Protein AF-0000000078667152 (afdb_homodimer)

Sequence (186 aa):
MNLWEPVPKFVVQVVIENKPYINDPEGETIHRDLVVKGGYSNVQSVRSAKMLKMVVSSKSEKDAEAIVKKLCEELRIFNPVVSNCTVKATGTAMNLWEPVPKFVVQVVIENKPYINDPEGETIHRDLVVKGGYSNVQSVRSAKMLKMVVSSKSEKDAEAIVKKLCEELRIFNPVVSNCTVKATGTA

Organism: Nitrososphaera gargensis (strain Ga9.2) (NCBI:txid1237085)

InterPro domains:
  IPR003850 Phosphoribosylformylglycinamidine synthase subunit PurS [MF_01926] (10-89)
  IPR003850 Phosphoribosylformylglycinamidine synthase subunit PurS [PF02700] (12-88)
  IPR003850 Phosphoribosylformylglycinamidine synthase subunit PurS [PTHR34696] (11-89)
  IPR003850 Phosphoribosylformylglycinamidine synthase subunit PurS [TIGR00302] (10-88)
  IPR036604 Phosphoribosylformylglycinamidine synthase subunit PurS-like superfamily [G3DSA:3.30.1280.10] (2-89)
  IPR036604 Phosphoribosylformylglycinamidine synthase subunit PurS-like superfamily [SSF82697] (7-87)

Foldseek 3Di:
DPPPPQQFKFKKKKKKFFDPVADAVPFVCCCPVPCVVVPPVVCPGGGDIDMDIDIDGDNDQVRRQVVVVVVCVVVVVDDPVTIDMDMGTDGTD/DPPPPQQFKFKKKKKKFFDPVADAVPFVCCCPVPCVVVPPVVCPGGGDIDMDIDIDGDNDQVRRQVVVVVVCVVVVVDDPVTIDMDMGTDGTD

Solvent-accessible surface area (backbone atoms only — not comparable to full-atom values): 10072 Å² total; per-residue (Å²): 129,80,85,76,65,79,70,46,40,30,28,34,38,36,39,40,29,60,33,92,88,44,89,51,66,66,15,47,48,46,32,52,66,44,33,51,68,67,65,39,72,45,53,73,46,40,40,51,31,44,30,37,40,30,39,25,52,30,93,40,63,68,53,37,33,50,53,50,51,50,49,41,64,73,66,51,76,59,53,76,88,51,30,43,75,49,71,41,60,78,48,71,100,129,80,84,75,65,79,68,46,40,28,29,32,38,37,39,40,28,60,33,93,89,44,88,52,67,67,15,46,47,46,35,53,67,44,34,51,68,67,66,40,74,47,53,73,45,40,40,50,30,43,31,36,42,29,38,25,52,31,94,39,62,68,53,36,34,50,52,50,49,50,46,40,63,74,66,51,76,58,53,75,90,51,29,44,75,46,69,42,60,78,47,73,100

pLDDT: mean 93.96, std 9.63, range [48.12, 98.56]

Structure (mmCIF, N/CA/C/O backbone):
data_AF-0000000078667152-model_v1
#
loop_
_entity.id
_entity.type
_entity.pdbx_description
1 polymer 'Phosphoribosylformylglycinamidine synthase subunit PurS'
#
loop_
_atom_site.group_PDB
_atom_site.id
_atom_site.type_symbol
_atom_site.label_atom_id
_atom_site.label_alt_id
_atom_site.label_comp_id
_atom_site.label_asym_id
_atom_site.label_entity_id
_atom_site.label_seq_id
_atom_site.pdbx_PDB_ins_code
_atom_site.Cartn_x
_atom_site.Cartn_y
_atom_site.Cartn_z
_atom_site.occupancy
_atom_site.B_iso_or_equiv
_atom_site.auth_seq_id
_atom_site.auth_comp_id
_atom_site.auth_asym_id
_atom_site.auth_atom_id
_atom_site.pdbx_PDB_model_num
ATOM 1 N N . MET A 1 1 ? 8.273 24.656 29.859 1 48.12 1 MET A N 1
ATOM 2 C CA . MET A 1 1 ? 8.289 23.547 28.906 1 48.12 1 MET A CA 1
ATOM 3 C C . MET A 1 1 ? 9.609 23.484 28.156 1 48.12 1 MET A C 1
ATOM 5 O O . MET A 1 1 ? 10.102 24.5 27.672 1 48.12 1 MET A O 1
ATOM 9 N N . ASN A 1 2 ? 10.57 22.641 28.359 1 49.5 2 ASN A N 1
ATOM 10 C CA . ASN A 1 2 ? 11.898 22.609 27.766 1 49.5 2 ASN A CA 1
ATOM 11 C C . ASN A 1 2 ? 11.828 22.625 26.234 1 49.5 2 ASN A C 1
ATOM 13 O O . ASN A 1 2 ? 11.312 21.688 25.625 1 49.5 2 ASN A O 1
ATOM 17 N N . LEU A 1 3 ? 11.906 23.625 25.547 1 55.84 3 LEU A N 1
ATOM 18 C CA . LEU A 1 3 ? 11.766 24.031 24.156 1 55.84 3 LEU A CA 1
ATOM 19 C C . LEU A 1 3 ? 12.57 23.125 23.234 1 55.84 3 LEU A C 1
ATOM 21 O O . LEU A 1 3 ? 12.312 23.078 22.031 1 55.84 3 LEU A O 1
ATOM 25 N N . TRP A 1 4 ? 13.664 22.438 23.734 1 61.16 4 TRP A N 1
ATOM 26 C CA . TRP A 1 4 ? 14.625 21.766 22.875 1 61.16 4 TRP A CA 1
ATOM 27 C C . TRP A 1 4 ? 14.281 20.281 22.719 1 61.16 4 TRP A C 1
ATOM 29 O O . TRP A 1 4 ? 15.07 19.5 22.188 1 61.16 4 TRP A O 1
ATOM 39 N N . GLU A 1 5 ? 13.336 19.75 23.469 1 64.25 5 GLU A N 1
ATOM 40 C CA . GLU A 1 5 ? 13.188 18.297 23.359 1 64.25 5 GLU A CA 1
ATOM 41 C C . GLU A 1 5 ? 12.664 17.891 21.984 1 64.25 5 GLU A C 1
ATOM 43 O O . GLU A 1 5 ? 11.656 18.422 21.516 1 64.25 5 GLU A O 1
ATOM 48 N N . PRO A 1 6 ? 13.516 17.172 21.328 1 80.69 6 PRO A N 1
ATOM 49 C CA . PRO A 1 6 ? 13.125 16.781 19.969 1 80.69 6 PRO A CA 1
ATOM 50 C C . PRO A 1 6 ? 11.789 16.047 19.922 1 80.69 6 PRO A C 1
ATOM 52 O O . PRO A 1 6 ? 11.508 15.219 20.812 1 80.69 6 PRO A O 1
ATOM 55 N N . VAL A 1 7 ? 10.781 16.562 19.25 1 89.12 7 VAL A N 1
ATOM 56 C CA . VAL A 1 7 ? 9.484 15.922 19.078 1 89.12 7 VAL A CA 1
ATOM 57 C C . VAL A 1 7 ? 9.672 14.586 18.359 1 89.12 7 VAL A C 1
ATOM 59 O O . VAL A 1 7 ? 10.336 14.523 17.312 1 89.12 7 VAL A O 1
ATOM 62 N N . PRO A 1 8 ? 9.188 13.555 18.953 1 95.75 8 PRO A N 1
ATOM 63 C CA . PRO A 1 8 ? 9.328 12.258 18.281 1 95.75 8 PRO A CA 1
ATOM 64 C C . PRO A 1 8 ? 8.742 12.258 16.875 1 95.75 8 PRO A C 1
ATOM 66 O O . PRO A 1 8 ? 7.91 13.109 16.547 1 95.75 8 PRO A O 1
ATOM 69 N N . LYS A 1 9 ? 9.305 11.375 16.094 1 97.88 9 LYS A N 1
ATOM 70 C CA . LYS A 1 9 ? 8.82 11.188 14.719 1 97.88 9 LYS A CA 1
ATOM 71 C C . LYS A 1 9 ? 8.336 9.758 14.5 1 97.88 9 LYS A C 1
ATOM 73 O O . LYS A 1 9 ? 9 8.805 14.914 1 97.88 9 LYS A O 1
ATOM 78 N N . PHE A 1 10 ? 7.148 9.664 13.805 1 98.38 10 PHE A N 1
ATOM 79 C CA . PHE A 1 10 ? 6.539 8.367 13.562 1 98.38 10 PHE A CA 1
ATOM 80 C C . PHE A 1 10 ? 6.277 8.148 12.078 1 98.38 10 PHE A C 1
ATOM 82 O O . PHE A 1 10 ? 6.004 9.102 11.344 1 98.38 10 PHE A O 1
ATOM 89 N N . VAL A 1 11 ? 6.441 6.906 11.656 1 98.38 11 VAL A N 1
ATOM 90 C CA . VAL A 1 11 ? 6.027 6.52 10.312 1 98.38 11 VAL A CA 1
ATOM 91 C C . VAL A 1 11 ? 4.57 6.062 10.328 1 98.38 11 VAL A C 1
ATOM 93 O O . VAL A 1 11 ? 4.207 5.16 11.086 1 98.38 11 VAL A O 1
ATOM 96 N N . VAL A 1 12 ? 3.76 6.707 9.531 1 98.56 12 VAL A N 1
ATOM 97 C CA . VAL A 1 12 ? 2.344 6.375 9.43 1 98.56 12 VAL A CA 1
ATOM 98 C C . VAL A 1 12 ? 2.012 5.934 8.008 1 98.56 12 VAL A C 1
ATOM 100 O O . VAL A 1 12 ? 2.365 6.617 7.043 1 98.56 12 VAL A O 1
ATOM 103 N N . GLN A 1 13 ? 1.391 4.824 7.914 1 98.38 13 GLN A N 1
ATOM 104 C CA . GLN A 1 13 ? 0.956 4.312 6.621 1 98.38 13 GLN A CA 1
ATOM 105 C C . GLN A 1 13 ? -0.542 4.52 6.418 1 98.38 13 GLN A C 1
ATOM 107 O O . GLN A 1 13 ? -1.336 4.273 7.332 1 98.38 13 GLN A O 1
ATOM 112 N N . VAL A 1 14 ? -0.817 4.988 5.262 1 98.5 14 VAL A N 1
ATOM 113 C CA . VAL A 1 14 ? -2.199 5.148 4.816 1 98.5 14 VAL A CA 1
ATOM 114 C C . VAL A 1 14 ? -2.479 4.207 3.648 1 98.5 14 VAL A C 1
ATOM 116 O O . VAL A 1 14 ? -1.789 4.254 2.629 1 98.5 14 VAL A O 1
ATOM 119 N N . VAL A 1 15 ? -3.447 3.387 3.775 1 98.5 15 VAL A N 1
ATOM 120 C CA . VAL A 1 15 ? -3.848 2.488 2.699 1 98.5 15 VAL A CA 1
ATOM 121 C C . VAL A 1 15 ? -5.25 2.85 2.219 1 98.5 15 VAL A C 1
ATOM 123 O O . VAL A 1 15 ? -6.188 2.924 3.02 1 98.5 15 VAL A O 1
ATOM 126 N N . ILE A 1 16 ? -5.309 3.07 0.962 1 98.25 16 ILE A N 1
ATOM 127 C CA . ILE A 1 16 ? -6.57 3.41 0.319 1 98.25 16 ILE A CA 1
ATOM 128 C C . ILE A 1 16 ? -6.961 2.311 -0.667 1 98.25 16 ILE A C 1
ATOM 130 O O . ILE A 1 16 ? -6.293 2.115 -1.685 1 98.25 16 ILE A O 1
ATOM 134 N N . GLU A 1 17 ? -8.023 1.66 -0.395 1 98.12 17 GLU A N 1
ATOM 135 C CA . GLU A 1 17 ? -8.484 0.521 -1.187 1 98.12 17 GLU A CA 1
ATOM 136 C C . GLU A 1 17 ? -9.961 0.65 -1.54 1 98.12 17 GLU A C 1
ATOM 138 O O . GLU A 1 17 ? -10.773 1.054 -0.703 1 98.12 17 GLU A O 1
ATOM 143 N N . ASN A 1 18 ? -10.289 0.248 -2.693 1 98.06 18 ASN A N 1
ATOM 144 C CA . ASN A 1 18 ? -11.703 0.216 -3.055 1 98.06 18 ASN A CA 1
ATOM 145 C C . ASN A 1 18 ? -12.5 -0.688 -2.119 1 98.06 18 ASN A C 1
ATOM 147 O O . ASN A 1 18 ? -12.031 -1.759 -1.731 1 98.06 18 ASN A O 1
ATOM 151 N N . LYS A 1 19 ? -13.672 -0.234 -1.896 1 97.62 19 LYS A N 1
ATOM 152 C CA . LYS A 1 19 ? -14.578 -1.093 -1.14 1 97.62 19 LYS A CA 1
ATOM 153 C C . LYS A 1 19 ? -14.812 -2.42 -1.858 1 97.62 19 LYS A C 1
ATOM 155 O O . LYS A 1 19 ? -14.695 -2.496 -3.084 1 97.62 19 LYS A O 1
ATOM 160 N N . PRO A 1 20 ? -15.148 -3.463 -1.078 1 95.69 20 PRO A N 1
ATOM 161 C CA . PRO A 1 20 ? -15.227 -4.805 -1.659 1 95.69 20 PRO A CA 1
ATOM 162 C C . PRO A 1 20 ? -16.234 -4.895 -2.801 1 95.69 20 PRO A C 1
ATOM 164 O O . PRO A 1 20 ? -16.094 -5.734 -3.695 1 95.69 20 PRO A O 1
ATOM 167 N N . TYR A 1 21 ? -17.219 -4.094 -2.789 1 96.5 21 TYR A N 1
ATOM 168 C CA . TYR A 1 21 ? -18.266 -4.191 -3.791 1 96.5 21 TYR A CA 1
ATOM 169 C C . TYR A 1 21 ? -18.016 -3.232 -4.945 1 96.5 21 TYR A C 1
ATOM 171 O O . TYR A 1 21 ? -18.828 -3.135 -5.871 1 96.5 21 TYR A O 1
ATOM 179 N N . ILE A 1 22 ? -17 -2.467 -4.883 1 97.44 22 ILE A N 1
ATOM 180 C CA . ILE A 1 22 ? -16.594 -1.557 -5.949 1 97.44 22 ILE A CA 1
ATOM 181 C C . ILE A 1 22 ? -15.609 -2.258 -6.883 1 97.44 22 ILE A C 1
ATOM 183 O O . ILE A 1 22 ? -14.688 -2.939 -6.426 1 97.44 22 ILE A O 1
ATOM 187 N N . ASN A 1 23 ? -15.82 -2.068 -8.195 1 96.06 23 ASN A N 1
ATOM 188 C CA . ASN A 1 23 ? -14.945 -2.67 -9.188 1 96.06 23 ASN A CA 1
ATOM 189 C C . ASN A 1 23 ? -13.5 -2.205 -9.016 1 96.06 23 ASN A C 1
ATOM 191 O O . ASN A 1 23 ? -13.25 -1.038 -8.711 1 96.06 23 ASN A O 1
AT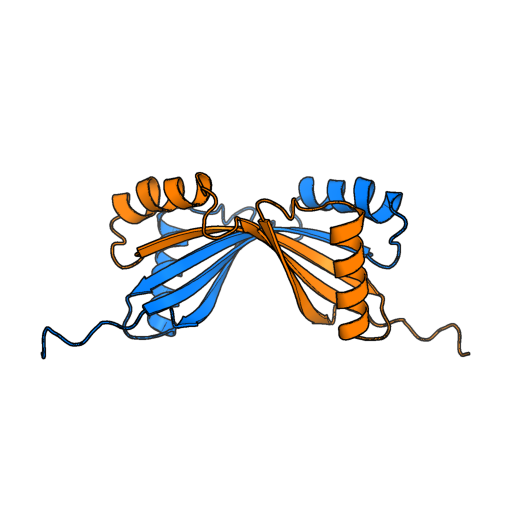OM 195 N N . ASP A 1 24 ? -12.578 -3.133 -9.219 1 97.81 24 ASP A N 1
ATOM 196 C CA . ASP A 1 24 ? -11.141 -2.893 -9.195 1 97.81 24 ASP A CA 1
ATOM 197 C C . ASP A 1 24 ? -10.484 -3.359 -10.492 1 97.81 24 ASP A C 1
ATOM 199 O O . ASP A 1 24 ? -9.82 -4.398 -10.516 1 97.81 24 ASP A O 1
ATOM 203 N N . PRO A 1 25 ? -10.648 -2.52 -11.5 1 97.62 25 PRO A N 1
ATOM 204 C CA . PRO A 1 25 ? -10.141 -2.924 -12.812 1 97.6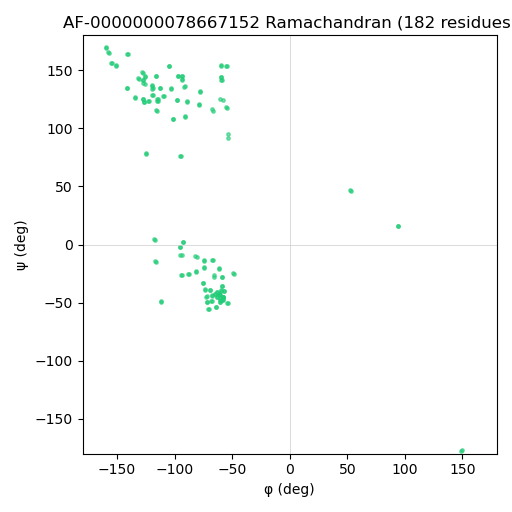2 25 PRO A CA 1
ATOM 205 C C . PRO A 1 25 ? -8.641 -3.195 -12.805 1 97.62 25 PRO A C 1
ATOM 207 O O . PRO A 1 25 ? -8.172 -4.133 -13.469 1 97.62 25 PRO A O 1
ATOM 210 N N . GLU A 1 26 ? -7.934 -2.477 -12.078 1 96.81 26 GLU A N 1
ATOM 211 C CA . GLU A 1 26 ? -6.492 -2.691 -12.023 1 96.81 26 GLU A CA 1
ATOM 212 C C . GLU A 1 26 ? -6.156 -4.059 -11.438 1 96.81 26 GLU A C 1
ATOM 214 O O . GLU A 1 26 ? -5.43 -4.844 -12.047 1 96.81 26 GLU A O 1
ATOM 219 N N . GLY A 1 27 ? -6.715 -4.359 -10.211 1 97.56 27 GLY A N 1
ATOM 220 C CA . GLY A 1 27 ? -6.508 -5.664 -9.602 1 97.56 27 GLY A CA 1
ATOM 221 C C . GLY A 1 27 ? -6.957 -6.812 -10.484 1 97.56 27 GLY A C 1
ATOM 222 O O . GLY A 1 27 ? -6.266 -7.832 -10.586 1 97.56 27 GLY A O 1
ATOM 223 N N . GLU A 1 28 ? -8.078 -6.574 -11.133 1 96.75 28 GLU A N 1
ATOM 224 C CA . GLU A 1 28 ? -8.633 -7.605 -12 1 96.75 28 GLU A CA 1
ATOM 225 C C . GLU A 1 28 ? -7.738 -7.848 -13.211 1 96.75 28 GLU A C 1
ATOM 227 O O . GLU A 1 28 ? -7.527 -8.992 -13.617 1 96.75 28 GLU A O 1
ATOM 232 N N . THR A 1 29 ? -7.273 -6.82 -13.812 1 96.94 29 THR A N 1
ATOM 233 C CA . THR A 1 29 ? -6.387 -6.93 -14.969 1 96.94 29 THR A CA 1
ATOM 234 C C . THR A 1 29 ? -5.098 -7.656 -14.594 1 96.94 29 THR A C 1
ATOM 236 O O . THR A 1 29 ? -4.645 -8.539 -15.32 1 96.94 29 THR A O 1
ATOM 239 N N . ILE A 1 30 ? -4.574 -7.312 -13.445 1 96.44 30 ILE A N 1
ATOM 240 C CA . ILE A 1 30 ? -3.359 -7.969 -12.977 1 96.44 30 ILE A CA 1
ATOM 241 C C . ILE A 1 30 ? -3.627 -9.461 -12.758 1 96.44 30 ILE A C 1
ATOM 243 O O . ILE A 1 30 ? -2.836 -10.305 -13.18 1 96.44 30 ILE A O 1
ATOM 247 N N . HIS A 1 31 ? -4.723 -9.766 -12.133 1 97.25 31 HIS A N 1
ATOM 248 C CA . HIS A 1 31 ? -5.07 -11.156 -11.867 1 97.25 31 HIS A CA 1
ATOM 249 C C . HIS A 1 31 ? -5.219 -11.945 -13.164 1 97.25 31 HIS A C 1
ATOM 251 O O . HIS A 1 31 ? -4.59 -12.992 -13.336 1 97.25 31 HIS A O 1
ATOM 257 N N . ARG A 1 32 ? -5.973 -11.375 -14.039 1 96.12 32 ARG A N 1
ATOM 258 C CA . ARG A 1 32 ? -6.305 -12.07 -15.281 1 96.12 32 ARG A CA 1
ATOM 259 C C . ARG A 1 32 ? -5.098 -12.141 -16.203 1 96.12 32 ARG A C 1
ATOM 261 O O . ARG A 1 32 ? -4.73 -13.227 -16.672 1 96.12 32 ARG A O 1
ATOM 268 N N . ASP A 1 33 ? -4.449 -11.086 -16.438 1 93.81 33 ASP A N 1
ATOM 269 C CA . ASP A 1 33 ? -3.492 -10.961 -17.531 1 93.81 33 ASP A CA 1
ATOM 270 C C . ASP A 1 33 ? -2.1 -11.406 -17.094 1 93.81 33 ASP A C 1
ATOM 272 O O . ASP A 1 33 ? -1.299 -11.859 -17.922 1 93.81 33 ASP A O 1
ATOM 276 N N . LEU A 1 34 ? -1.887 -11.297 -15.789 1 91.69 34 LEU A N 1
ATOM 277 C CA . LEU A 1 34 ? -0.542 -11.656 -15.352 1 91.69 34 LEU A CA 1
ATOM 278 C C . LEU A 1 34 ? -0.562 -12.938 -14.523 1 91.69 34 LEU A C 1
ATOM 280 O O . LEU A 1 34 ? 0.136 -13.898 -14.844 1 91.69 34 LEU A O 1
ATOM 284 N N . VAL A 1 35 ? -1.375 -12.992 -13.617 1 94.81 35 VAL A N 1
ATOM 285 C CA . VAL A 1 35 ? -1.38 -14.117 -12.695 1 94.81 35 VAL A CA 1
ATOM 286 C C . VAL A 1 35 ? -1.869 -15.375 -13.414 1 94.81 35 VAL A C 1
ATOM 288 O O . VAL A 1 35 ? -1.147 -16.375 -13.492 1 94.81 35 VAL A O 1
ATOM 291 N N . VAL A 1 36 ? -3.059 -15.258 -13.984 1 94.69 36 VAL A N 1
ATOM 292 C CA . VAL A 1 36 ? -3.678 -16.406 -14.625 1 94.69 36 VAL A CA 1
ATOM 293 C C . VAL A 1 36 ? -2.885 -16.797 -15.867 1 94.69 36 VAL A C 1
ATOM 295 O O . VAL A 1 36 ? -2.492 -17.953 -16.031 1 94.69 36 VAL A O 1
ATOM 298 N N . LYS A 1 37 ? -2.609 -15.836 -16.656 1 93.75 37 LYS A N 1
ATOM 299 C CA . LYS A 1 37 ? -1.871 -16.109 -17.875 1 93.75 37 LYS A CA 1
ATOM 300 C C . LYS A 1 37 ? -0.453 -16.578 -17.578 1 93.75 37 LYS A C 1
ATOM 302 O O . LYS A 1 37 ? 0.135 -17.344 -18.359 1 93.75 37 LYS A O 1
ATOM 307 N N . GLY A 1 38 ? 0.064 -16.172 -16.438 1 93.44 38 GLY A N 1
ATOM 308 C CA . GLY A 1 38 ? 1.403 -16.562 -16.031 1 93.44 38 GLY A CA 1
ATOM 309 C C . GLY A 1 38 ? 1.457 -17.938 -15.398 1 93.44 38 GLY A C 1
ATOM 310 O O . GLY A 1 38 ? 2.537 -18.438 -15.086 1 93.44 38 GLY A O 1
ATOM 311 N N . GLY A 1 39 ? 0.275 -18.516 -15.109 1 94.31 39 GLY A N 1
ATOM 312 C CA . GLY A 1 39 ? 0.218 -19.875 -14.609 1 94.31 39 GLY A CA 1
ATOM 313 C C . GLY A 1 39 ? 0.19 -19.953 -13.094 1 94.31 39 GLY A C 1
ATOM 314 O O . GLY A 1 39 ? 0.511 -21 -12.516 1 94.31 39 GLY A O 1
ATOM 315 N N . TYR A 1 40 ? -0.081 -18.922 -12.453 1 95.5 40 TYR A N 1
ATOM 316 C CA . TYR A 1 40 ? -0.135 -18.906 -10.992 1 95.5 40 TYR A CA 1
ATOM 317 C C . TYR A 1 40 ? -1.562 -19.109 -10.5 1 95.5 40 TYR A C 1
ATOM 319 O O . TYR A 1 40 ? -2.148 -18.203 -9.891 1 95.5 40 TYR A O 1
ATOM 327 N N . SER A 1 41 ? -2.008 -20.312 -10.562 1 93.44 41 SER A N 1
ATOM 328 C CA . SER A 1 41 ? -3.389 -20.641 -10.227 1 93.44 41 SER A CA 1
ATOM 329 C C . SER A 1 41 ? -3.623 -20.594 -8.719 1 93.44 41 SER A C 1
ATOM 331 O O . SER A 1 41 ? -4.766 -20.484 -8.273 1 93.44 41 SER A O 1
ATOM 333 N N . ASN A 1 42 ? -2.588 -20.672 -7.992 1 94.94 42 ASN A N 1
ATOM 334 C CA . ASN A 1 42 ? -2.705 -20.656 -6.539 1 94.94 42 ASN A CA 1
ATOM 335 C C . ASN A 1 42 ? -3.01 -19.266 -6.012 1 94.94 42 ASN A C 1
ATOM 337 O O . ASN A 1 42 ? -3.371 -19.094 -4.848 1 94.94 42 ASN A O 1
ATOM 341 N N . VAL A 1 43 ? -2.838 -18.25 -6.875 1 97.38 43 VAL A N 1
ATOM 342 C CA . VAL A 1 43 ? -3.244 -16.891 -6.523 1 97.38 43 VAL A CA 1
ATOM 343 C C . VAL A 1 43 ? -4.684 -16.641 -6.977 1 97.38 43 VAL A C 1
ATOM 345 O O . VAL A 1 43 ? -4.941 -16.453 -8.172 1 97.38 43 VAL A O 1
ATOM 348 N N . GLN A 1 44 ? -5.562 -16.547 -6.133 1 96.94 44 GLN A N 1
ATOM 349 C CA . GLN A 1 44 ? -6.988 -16.672 -6.422 1 96.94 44 GLN A CA 1
ATOM 350 C C . GLN A 1 44 ? -7.617 -15.297 -6.668 1 96.94 44 GLN A C 1
ATOM 352 O O . GLN A 1 44 ? -8.695 -15.203 -7.27 1 96.94 44 GLN A O 1
ATOM 357 N N . SER A 1 45 ? -7.047 -14.312 -6.109 1 97.25 45 SER A N 1
ATOM 358 C CA . SER A 1 45 ? -7.543 -12.961 -6.332 1 97.25 45 SER A CA 1
ATOM 359 C C . SER A 1 45 ? -6.441 -11.93 -6.125 1 97.25 45 SER A C 1
ATOM 361 O O . SER A 1 45 ? -5.461 -12.188 -5.422 1 97.25 45 SER A O 1
ATOM 363 N N . VAL A 1 46 ? -6.605 -10.781 -6.746 1 98 46 VAL A N 1
ATOM 364 C CA . VAL A 1 46 ? -5.738 -9.617 -6.59 1 98 46 VAL A CA 1
ATOM 365 C C . VAL A 1 46 ? -6.59 -8.359 -6.418 1 98 46 VAL A C 1
ATOM 367 O O . VAL A 1 46 ? -7.52 -8.125 -7.195 1 98 46 VAL A O 1
ATOM 370 N N . ARG A 1 47 ? -6.332 -7.68 -5.422 1 98.12 47 ARG A N 1
ATOM 371 C CA . ARG A 1 47 ? -6.883 -6.34 -5.238 1 98.12 47 ARG A CA 1
ATOM 372 C C . ARG A 1 47 ? -5.773 -5.289 -5.215 1 98.12 47 ARG A C 1
ATOM 374 O O . ARG A 1 47 ? -4.676 -5.551 -4.723 1 98.12 47 ARG A O 1
ATOM 381 N N . SER A 1 48 ? -6.027 -4.227 -5.695 1 98.44 48 SER A N 1
ATOM 382 C CA . SER A 1 48 ? -5.055 -3.137 -5.684 1 98.44 48 SER A CA 1
ATOM 383 C C . SER A 1 48 ? -5.422 -2.08 -4.645 1 98.44 48 SER A C 1
ATOM 385 O O . SER A 1 48 ? -6.594 -1.934 -4.289 1 98.44 48 SER A O 1
ATOM 387 N N . ALA A 1 49 ? -4.414 -1.379 -4.176 1 98.44 49 ALA A N 1
ATOM 388 C CA . ALA A 1 49 ? -4.574 -0.258 -3.254 1 98.44 49 ALA A CA 1
ATOM 389 C C . ALA A 1 49 ? -3.449 0.758 -3.426 1 98.44 49 ALA A C 1
ATOM 391 O O . ALA A 1 49 ? -2.381 0.427 -3.941 1 98.44 49 ALA A O 1
ATOM 392 N N . LYS A 1 50 ? -3.779 1.9 -3.084 1 97.81 50 LYS A N 1
ATOM 393 C CA . LYS A 1 50 ? -2.752 2.928 -2.941 1 97.81 50 LYS A CA 1
ATOM 394 C C . LYS A 1 50 ? -2.25 3.01 -1.504 1 97.81 50 LYS A C 1
ATOM 396 O O . LYS A 1 50 ? -3.035 2.904 -0.559 1 97.81 50 LYS A O 1
ATOM 401 N N . MET A 1 51 ? -0.981 3.24 -1.396 1 98.5 51 MET A N 1
ATOM 402 C CA . MET A 1 51 ? -0.406 3.432 -0.068 1 98.5 51 MET A CA 1
ATOM 403 C C . MET A 1 51 ? 0.388 4.734 -0.002 1 98.5 51 MET A C 1
ATOM 405 O O . MET A 1 51 ? 1.079 5.094 -0.958 1 98.5 51 MET A O 1
ATOM 409 N N . LEU A 1 52 ? 0.25 5.391 1.042 1 98.5 52 LEU A N 1
ATOM 410 C CA . LEU A 1 52 ? 1.083 6.539 1.376 1 98.5 52 LEU A CA 1
ATOM 411 C C . LEU A 1 52 ? 1.832 6.305 2.684 1 98.5 52 LEU A C 1
ATOM 413 O O . LEU A 1 52 ? 1.24 5.871 3.674 1 98.5 52 LEU A O 1
ATOM 417 N N . LYS A 1 53 ? 3.068 6.594 2.678 1 98.19 53 LYS A N 1
ATOM 418 C CA . LYS A 1 53 ? 3.895 6.586 3.881 1 98.19 53 LYS A CA 1
ATOM 419 C C . LYS A 1 53 ? 4.273 8.008 4.293 1 98.19 53 LYS A C 1
ATOM 421 O O . LYS A 1 53 ? 4.848 8.758 3.502 1 98.19 53 LYS A O 1
ATOM 426 N N . MET A 1 54 ? 4.023 8.305 5.52 1 98.38 54 MET A N 1
ATOM 427 C CA . MET A 1 54 ? 4.254 9.664 5.992 1 98.38 54 MET A CA 1
ATOM 428 C C . MET A 1 54 ? 5.125 9.664 7.246 1 98.38 54 MET A C 1
ATOM 430 O O . MET A 1 54 ? 4.988 8.789 8.102 1 98.38 54 MET A O 1
ATOM 434 N N . VAL A 1 55 ? 5.977 10.578 7.348 1 98.25 55 VAL A N 1
ATOM 435 C CA . VAL A 1 55 ? 6.707 10.852 8.578 1 98.25 55 VAL A CA 1
ATOM 436 C C . VAL A 1 55 ? 6.047 12.008 9.328 1 98.25 55 VAL A C 1
ATOM 438 O O . VAL A 1 55 ? 5.922 13.109 8.789 1 98.25 55 VAL A O 1
ATOM 441 N N . VAL A 1 56 ? 5.691 11.758 10.555 1 98.25 56 VAL A N 1
ATOM 442 C CA . VAL A 1 56 ? 4.867 12.695 11.312 1 98.25 56 VAL A CA 1
ATOM 443 C C . VAL A 1 56 ? 5.539 13.008 12.648 1 98.25 56 VAL A C 1
ATOM 445 O O . VAL A 1 56 ? 5.879 12.102 13.406 1 98.25 56 VAL A O 1
ATOM 448 N N . SER A 1 57 ? 5.77 14.258 12.945 1 97.75 57 SER A N 1
ATOM 449 C CA . SER A 1 57 ? 6.176 14.688 14.281 1 97.75 57 SER A CA 1
ATOM 450 C C . SER A 1 57 ? 4.988 14.758 15.227 1 97.75 57 SER A C 1
ATOM 452 O O . SER A 1 57 ? 4.012 15.461 14.961 1 97.75 57 SER A O 1
ATOM 454 N N . SER A 1 58 ? 5.043 14.023 16.266 1 96.94 58 SER A N 1
ATOM 455 C CA . SER A 1 58 ? 3.914 13.977 17.188 1 96.94 58 SER A CA 1
ATOM 456 C C . SER A 1 58 ? 4.344 13.469 18.562 1 96.94 58 SER A C 1
ATOM 458 O O . SER A 1 58 ? 5.465 12.984 18.719 1 96.94 58 SER A O 1
ATOM 460 N N . LYS A 1 59 ? 3.5 13.586 19.5 1 95.62 59 LYS A N 1
ATOM 461 C CA . LYS A 1 59 ? 3.834 13.234 20.875 1 95.62 59 LYS A CA 1
ATOM 462 C C . LYS A 1 59 ? 3.723 11.727 21.094 1 95.62 59 LYS A C 1
ATOM 464 O O . LYS A 1 59 ? 4.281 11.195 22.062 1 95.62 59 LYS A O 1
ATOM 469 N N . SER A 1 60 ? 2.945 11.062 20.281 1 96.56 60 SER A N 1
ATOM 470 C CA . SER A 1 60 ? 2.744 9.625 20.422 1 96.56 60 SER A CA 1
ATOM 471 C C . SER A 1 60 ? 2.293 8.992 19.109 1 96.56 60 SER A C 1
ATOM 473 O O . SER A 1 60 ? 1.925 9.695 18.172 1 96.56 60 SER A O 1
ATOM 475 N N . GLU A 1 61 ? 2.383 7.676 19.062 1 96.94 61 GLU A N 1
ATOM 476 C CA . GLU A 1 61 ? 1.902 6.938 17.891 1 96.94 61 GLU A CA 1
ATOM 477 C C . GLU A 1 61 ? 0.423 7.215 17.641 1 96.94 61 GLU A C 1
ATOM 479 O O . GLU A 1 61 ? 0.014 7.43 16.5 1 96.94 61 GLU A O 1
ATOM 484 N N . LYS A 1 62 ? -0.344 7.168 18.719 1 97.56 62 LYS A N 1
ATOM 485 C CA . LYS A 1 62 ? -1.783 7.387 18.609 1 97.56 62 LYS A CA 1
ATOM 486 C C . LYS A 1 62 ? -2.088 8.797 18.109 1 97.56 62 LYS A C 1
ATOM 488 O O . LYS A 1 62 ? -2.986 8.984 17.281 1 97.56 62 LYS A O 1
ATOM 493 N N . ASP A 1 63 ? -1.329 9.695 18.625 1 97.56 63 ASP A N 1
ATOM 494 C CA . ASP A 1 63 ? -1.502 11.078 18.172 1 97.56 63 ASP A CA 1
ATOM 495 C C . ASP A 1 63 ? -1.136 11.219 16.703 1 97.56 63 ASP A C 1
ATOM 497 O O . ASP A 1 63 ? -1.816 11.922 15.945 1 97.56 63 ASP A O 1
ATOM 501 N N . ALA A 1 64 ? -0.033 10.578 16.266 1 98 64 ALA A N 1
ATOM 502 C CA . ALA A 1 64 ? 0.382 10.602 14.867 1 98 64 ALA A CA 1
ATOM 503 C C . ALA A 1 64 ? -0.714 10.047 13.961 1 98 64 ALA A C 1
ATOM 505 O O . ALA A 1 64 ? -1.021 10.633 12.922 1 98 64 ALA A O 1
ATOM 506 N N . GLU A 1 65 ? -1.299 8.938 14.352 1 98.38 65 GLU A N 1
ATOM 507 C CA . GLU A 1 65 ? -2.395 8.336 13.594 1 98.38 65 GLU A CA 1
ATOM 508 C C . GLU A 1 65 ? -3.584 9.289 13.5 1 98.38 65 GLU A C 1
ATOM 510 O O . GLU A 1 65 ? -4.203 9.422 12.445 1 98.38 65 GLU A O 1
ATOM 515 N N . ALA A 1 66 ? -3.912 9.93 14.641 1 97.81 66 ALA A N 1
ATOM 516 C CA . ALA A 1 66 ? -5.043 10.852 14.672 1 97.81 66 ALA A CA 1
ATOM 517 C C . ALA A 1 66 ? -4.828 12.023 13.719 1 97.81 66 ALA A C 1
ATOM 519 O O . ALA A 1 66 ? -5.754 12.438 13.016 1 97.81 66 ALA A O 1
ATOM 520 N N . ILE A 1 67 ? -3.662 12.539 13.703 1 96.56 67 ILE A N 1
ATOM 521 C CA . ILE A 1 67 ? -3.314 13.648 12.82 1 96.56 67 ILE A CA 1
ATOM 522 C C . ILE A 1 67 ? -3.518 13.227 11.359 1 96.56 67 ILE A C 1
ATOM 524 O O . ILE A 1 67 ? -4.156 13.945 10.586 1 96.56 67 ILE A O 1
ATOM 528 N N . VAL A 1 68 ? -3.025 12.086 11 1 97.75 68 VAL A N 1
ATOM 529 C CA . VAL A 1 68 ? -3.078 11.617 9.617 1 97.75 68 VAL A CA 1
ATOM 530 C C . VAL A 1 68 ? -4.52 11.281 9.242 1 97.75 68 VAL A C 1
ATOM 532 O O . VAL A 1 68 ? -4.949 11.531 8.117 1 97.75 68 VAL A O 1
ATOM 535 N N . LYS A 1 69 ? -5.297 10.688 10.156 1 96.94 69 LYS A N 1
ATOM 536 C CA . LYS A 1 69 ? -6.707 10.422 9.898 1 96.94 69 LYS A CA 1
ATOM 537 C C . LYS A 1 69 ? -7.457 11.711 9.578 1 96.94 69 LYS A C 1
ATOM 539 O O . LYS A 1 69 ? -8.219 11.766 8.609 1 96.94 69 LYS A O 1
ATOM 54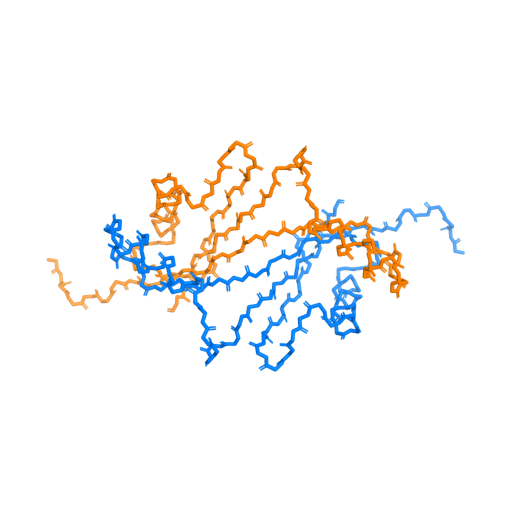4 N N . LYS A 1 70 ? -7.195 12.641 10.398 1 95.62 70 LYS A N 1
ATOM 545 C CA . LYS A 1 70 ? -7.832 13.938 10.188 1 95.6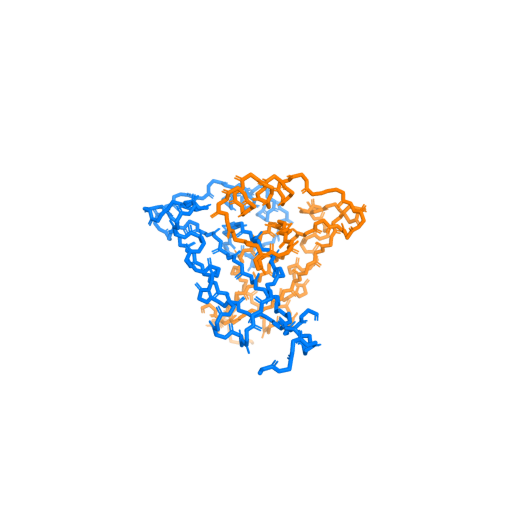2 70 LYS A CA 1
ATOM 546 C C . LYS A 1 70 ? -7.445 14.531 8.836 1 95.62 70 LYS A C 1
ATOM 548 O O . LYS A 1 70 ? -8.305 15.016 8.102 1 95.62 70 LYS A O 1
ATOM 553 N N . LEU A 1 71 ? -6.172 14.477 8.594 1 95.44 71 LEU A N 1
ATOM 554 C CA . LEU A 1 71 ? -5.633 14.953 7.324 1 95.44 71 LEU A CA 1
ATOM 555 C C . LEU A 1 71 ? -6.332 14.281 6.145 1 95.44 71 LEU A C 1
ATOM 557 O O . LEU A 1 71 ? -6.746 14.953 5.199 1 95.44 71 LEU A O 1
ATOM 561 N N . CYS A 1 72 ? -6.441 12.961 6.121 1 95.88 72 CYS A N 1
ATOM 562 C CA . CYS A 1 72 ? -7.039 12.195 5.035 1 95.88 72 CYS A CA 1
ATOM 563 C C . CYS A 1 72 ? -8.492 12.602 4.82 1 95.88 72 CYS A C 1
ATOM 565 O O . CYS A 1 72 ? -8.953 12.703 3.682 1 95.88 72 CYS A O 1
ATOM 567 N N . GLU A 1 73 ? -9.188 12.828 5.879 1 93.5 73 GLU A N 1
ATOM 568 C CA . GLU A 1 73 ? -10.602 13.195 5.816 1 93.5 73 GLU A CA 1
ATOM 569 C C . GLU A 1 73 ? -10.781 14.617 5.301 1 93.5 73 GLU A C 1
ATOM 571 O O . GLU A 1 73 ? -11.625 14.867 4.434 1 93.5 73 GLU A O 1
ATOM 576 N N . GLU A 1 74 ? -10 15.5 5.789 1 93.5 74 GLU A N 1
ATOM 577 C CA . GLU A 1 74 ? -10.156 16.922 5.484 1 93.5 74 GLU A CA 1
ATOM 578 C C . GLU A 1 74 ? -9.703 17.234 4.059 1 93.5 74 GLU A C 1
ATOM 580 O O . GLU A 1 74 ? -10.289 18.078 3.383 1 93.5 74 GLU A O 1
ATOM 585 N N . LEU A 1 75 ? -8.641 16.594 3.676 1 90.56 75 LEU A N 1
ATOM 586 C CA . LEU A 1 75 ? -8.055 16.906 2.379 1 90.56 75 LEU A CA 1
ATOM 587 C C . LEU A 1 75 ? -8.602 15.992 1.293 1 90.56 75 LEU A C 1
ATOM 589 O O . LEU A 1 75 ? -8.164 16.062 0.14 1 90.56 75 LEU A O 1
ATOM 593 N N . ARG A 1 76 ? -9.5 15.141 1.645 1 90.94 76 ARG A N 1
ATOM 594 C CA . ARG A 1 76 ? -10.195 14.242 0.727 1 90.94 76 ARG A CA 1
ATOM 595 C C . ARG A 1 76 ? -9.203 13.445 -0.12 1 90.94 76 ARG A C 1
ATOM 597 O O . ARG A 1 76 ? -9.352 13.367 -1.342 1 90.94 76 ARG A O 1
ATOM 604 N N . ILE A 1 77 ? -8.164 12.898 0.579 1 91.81 77 ILE A N 1
ATOM 605 C CA . ILE A 1 77 ? -7.129 12.102 -0.069 1 91.81 77 ILE A CA 1
ATOM 606 C C . ILE A 1 77 ? -7.754 10.867 -0.71 1 91.81 77 ILE A C 1
ATOM 608 O O . ILE A 1 77 ? -7.172 10.266 -1.614 1 91.81 77 ILE A O 1
ATOM 612 N N . PHE A 1 78 ? -8.922 10.523 -0.252 1 93.94 78 PHE A N 1
ATOM 613 C CA . PHE A 1 78 ? -9.672 9.391 -0.783 1 93.94 78 PHE A CA 1
ATOM 614 C C . PHE A 1 78 ? -11.156 9.711 -0.853 1 93.94 78 PHE A C 1
ATOM 616 O O . PHE A 1 78 ? -11.617 10.688 -0.26 1 93.94 78 PHE A O 1
ATOM 623 N N . ASN A 1 79 ? -11.836 8.945 -1.567 1 95.5 79 ASN A N 1
ATOM 624 C CA . ASN A 1 79 ? -13.281 9.062 -1.655 1 95.5 79 ASN A CA 1
ATOM 625 C C . ASN A 1 79 ? -13.984 8.016 -0.786 1 95.5 79 ASN A C 1
ATOM 627 O O . ASN A 1 79 ? -14.047 6.844 -1.15 1 95.5 79 ASN A O 1
ATOM 631 N N . PRO A 1 80 ? -14.602 8.422 0.352 1 95.5 80 PRO A N 1
ATOM 632 C CA . PRO A 1 80 ? -15.164 7.465 1.31 1 95.5 80 PRO A CA 1
ATOM 633 C C . PRO A 1 80 ? -16.359 6.703 0.745 1 95.5 80 PRO A C 1
ATOM 635 O O . PRO A 1 80 ? -16.781 5.695 1.319 1 95.5 80 PRO A O 1
ATOM 638 N N . VAL A 1 81 ? -16.891 7.148 -0.347 1 95.56 81 VAL A N 1
ATOM 639 C CA . VAL A 1 81 ? -18.031 6.457 -0.952 1 95.56 81 VAL A CA 1
ATOM 640 C C . VAL A 1 81 ? -17.547 5.184 -1.643 1 95.56 81 VAL A C 1
ATOM 642 O O . VAL A 1 81 ? -18.219 4.156 -1.604 1 95.56 81 VAL A O 1
ATOM 645 N N . VAL A 1 82 ? -16.359 5.211 -2.18 1 96.56 82 VAL A N 1
ATOM 646 C CA . VAL A 1 82 ? -15.93 4.074 -2.99 1 96.56 82 VAL A CA 1
ATOM 647 C C . VAL A 1 82 ? -14.734 3.391 -2.336 1 96.56 82 VAL A C 1
ATOM 649 O O . VAL A 1 82 ? -14.391 2.258 -2.686 1 96.56 82 VAL A O 1
ATOM 652 N N . SER A 1 83 ? -14.117 4.082 -1.387 1 97.69 83 SER A N 1
ATOM 653 C CA . SER A 1 83 ? -12.852 3.568 -0.875 1 97.69 83 SER A CA 1
ATOM 654 C C . SER A 1 83 ? -12.867 3.473 0.646 1 97.69 83 SER A C 1
ATOM 656 O O . SER A 1 83 ? -13.555 4.246 1.315 1 97.69 83 SER A O 1
ATOM 658 N N . ASN A 1 84 ? -12.164 2.521 1.104 1 97.44 84 ASN A N 1
ATOM 659 C CA . ASN A 1 84 ? -11.766 2.463 2.506 1 97.44 84 ASN A CA 1
ATOM 660 C C . ASN A 1 84 ? -10.359 3.016 2.713 1 97.44 84 ASN A C 1
ATOM 662 O O . ASN A 1 84 ? -9.5 2.867 1.846 1 97.44 84 ASN A O 1
ATOM 666 N N . CYS A 1 85 ? -10.211 3.629 3.811 1 98 85 CYS A N 1
ATOM 667 C CA . CYS A 1 85 ? -8.914 4.18 4.184 1 98 85 CYS A CA 1
ATOM 668 C C . CYS A 1 85 ? -8.484 3.682 5.559 1 98 85 CYS A C 1
ATOM 670 O O . CYS A 1 85 ? -9.219 3.832 6.535 1 98 85 CYS A O 1
ATOM 672 N N . THR A 1 86 ? -7.367 3.072 5.633 1 97.69 86 THR A N 1
ATOM 673 C CA . THR A 1 86 ? -6.789 2.611 6.891 1 97.69 86 THR A CA 1
ATOM 674 C C . THR A 1 86 ? -5.52 3.393 7.223 1 97.69 86 THR A C 1
ATOM 676 O O . THR A 1 86 ? -4.691 3.641 6.344 1 97.69 86 THR A O 1
ATOM 679 N N . VAL A 1 87 ? -5.426 3.793 8.453 1 98.38 87 VAL A N 1
ATOM 680 C CA . VAL A 1 87 ? -4.281 4.566 8.93 1 98.38 87 VAL A CA 1
ATOM 681 C C . VAL A 1 87 ? -3.617 3.84 10.102 1 98.38 87 VAL A C 1
ATOM 683 O O . VAL A 1 87 ? -4.27 3.539 11.102 1 98.38 87 VAL A O 1
ATOM 686 N N . LYS A 1 88 ? -2.377 3.59 9.93 1 97.75 88 LYS A N 1
ATOM 687 C CA . LYS A 1 88 ? -1.659 2.871 10.977 1 97.75 88 LYS A CA 1
ATOM 688 C C . LYS A 1 88 ? -0.248 3.426 11.156 1 97.75 88 LYS A C 1
ATOM 690 O O . LYS A 1 88 ? 0.479 3.611 10.172 1 97.75 88 LYS A O 1
ATOM 695 N N . ALA A 1 89 ? 0.13 3.627 12.422 1 98.12 89 ALA A N 1
ATOM 696 C CA . ALA A 1 89 ? 1.536 3.895 12.719 1 98.12 89 ALA A CA 1
ATOM 697 C C . ALA A 1 89 ? 2.359 2.609 12.68 1 98.12 89 ALA A C 1
ATOM 699 O O . ALA A 1 89 ? 1.971 1.599 13.273 1 98.12 89 ALA A O 1
ATOM 700 N N . THR A 1 90 ? 3.477 2.623 12 1 94.81 90 THR A N 1
ATOM 701 C CA . THR A 1 90 ? 4.203 1.38 11.766 1 94.81 90 THR A CA 1
ATOM 702 C C . THR A 1 90 ? 5.59 1.437 12.406 1 94.81 90 THR A C 1
ATOM 704 O O . THR A 1 90 ? 6.402 0.531 12.211 1 94.81 90 THR A O 1
ATOM 707 N N . GLY A 1 91 ? 5.871 2.447 13.086 1 92.38 91 GLY A N 1
ATOM 708 C CA . GLY A 1 91 ? 7.148 2.57 13.766 1 92.38 91 GLY A CA 1
ATOM 709 C C . GLY A 1 91 ? 7.629 4.008 13.875 1 92.38 91 GLY A C 1
ATOM 710 O O . GLY A 1 91 ? 6.871 4.941 13.617 1 92.38 91 GLY A O 1
ATOM 711 N N . THR A 1 92 ? 8.812 4.133 14.438 1 92.69 92 THR A N 1
ATOM 712 C CA . THR A 1 92 ? 9.445 5.445 14.562 1 92.69 92 THR A CA 1
ATOM 713 C C . THR A 1 92 ? 10.375 5.707 13.383 1 92.69 92 THR A C 1
ATOM 715 O O . THR A 1 92 ? 10.961 4.773 12.82 1 92.69 92 THR A O 1
ATOM 718 N N . ALA A 1 93 ? 10.305 6.996 13.102 1 88.62 93 ALA A N 1
ATOM 719 C CA . ALA A 1 93 ? 11.188 7.387 12.008 1 88.62 93 ALA A CA 1
ATOM 720 C C . ALA A 1 93 ? 12.594 7.688 12.523 1 88.62 93 ALA A C 1
ATOM 722 O O . ALA A 1 93 ? 12.773 8.102 13.664 1 88.62 93 ALA A O 1
ATOM 723 N N . MET B 1 1 ? -2.631 -39.844 0.245 1 48.25 1 MET B N 1
ATOM 724 C CA . MET B 1 1 ? -2.705 -38.406 0.536 1 48.25 1 MET B CA 1
ATOM 725 C C . MET B 1 1 ? -4.152 -37.938 0.542 1 48.25 1 MET B C 1
ATOM 727 O O . MET B 1 1 ? -4.922 -38.25 -0.367 1 48.25 1 MET B O 1
ATOM 731 N N . ASN B 1 2 ? -4.867 -37.688 1.566 1 49.38 2 ASN B N 1
ATOM 732 C CA . ASN B 1 2 ? -6.285 -37.344 1.654 1 49.38 2 ASN B CA 1
ATOM 733 C C . ASN B 1 2 ? -6.641 -36.156 0.764 1 49.38 2 ASN B C 1
ATOM 735 O O . ASN B 1 2 ? -6.168 -35.031 0.993 1 49.38 2 ASN B O 1
ATOM 739 N N . LEU B 1 3 ? -7.027 -36.25 -0.368 1 55.91 3 LEU B N 1
ATOM 740 C CA . LEU B 1 3 ? -7.328 -35.406 -1.519 1 55.91 3 LEU B CA 1
ATOM 741 C C . LEU B 1 3 ? -8.219 -34.219 -1.116 1 55.91 3 LEU B C 1
ATOM 743 O O . LEU B 1 3 ? -8.32 -33.25 -1.846 1 55.91 3 LEU B O 1
ATOM 747 N N . TRP B 1 4 ? -9.031 -34.344 0.001 1 60.81 4 TRP B N 1
ATOM 748 C CA . TRP B 1 4 ? -10.086 -33.375 0.303 1 60.81 4 TRP B CA 1
ATOM 749 C C . TRP B 1 4 ? -9.586 -32.281 1.253 1 60.81 4 TRP B C 1
ATOM 751 O O . TRP B 1 4 ? -10.375 -31.5 1.779 1 60.81 4 TRP B O 1
ATOM 761 N N . GLU B 1 5 ? -8.406 -32.406 1.823 1 63.81 5 GLU B N 1
ATOM 762 C CA . GLU B 1 5 ? -8.086 -31.406 2.828 1 63.81 5 GLU B CA 1
ATOM 763 C C . GLU B 1 5 ? -7.941 -30.016 2.195 1 63.81 5 GLU B C 1
ATOM 765 O O . GLU B 1 5 ? -7.191 -29.844 1.233 1 63.81 5 GLU B O 1
ATOM 770 N N . PRO B 1 6 ? -8.852 -29.203 2.605 1 80.38 6 PRO B N 1
ATOM 771 C CA . PRO B 1 6 ? -8.828 -27.859 2.016 1 80.38 6 PRO B CA 1
ATOM 772 C C . PRO B 1 6 ? -7.473 -27.172 2.176 1 80.38 6 PRO B C 1
ATOM 774 O O . PRO B 1 6 ? -6.84 -27.281 3.229 1 80.38 6 PRO B O 1
ATOM 777 N N . VAL B 1 7 ? -6.777 -26.844 1.097 1 89.06 7 VAL B N 1
ATOM 778 C CA . VAL B 1 7 ? -5.516 -26.109 1.116 1 89.06 7 VAL B CA 1
ATOM 779 C C . VAL B 1 7 ? -5.715 -24.766 1.797 1 89.06 7 VAL B C 1
ATOM 781 O O . VAL B 1 7 ? -6.645 -24.016 1.465 1 89.06 7 VAL B O 1
ATOM 784 N N . PRO B 1 8 ? -4.934 -24.516 2.801 1 95.69 8 PRO B N 1
ATOM 785 C CA . PRO B 1 8 ? -5.078 -23.203 3.465 1 95.69 8 PRO B CA 1
ATOM 786 C C . PRO B 1 8 ? -4.953 -22.031 2.498 1 95.69 8 PRO B C 1
ATOM 788 O O . PRO B 1 8 ? -4.387 -22.188 1.41 1 95.69 8 PRO B O 1
ATOM 791 N N . LYS B 1 9 ? -5.586 -20.953 2.902 1 97.81 9 LYS B N 1
ATOM 792 C CA . LYS B 1 9 ? -5.508 -19.719 2.139 1 97.81 9 LYS B CA 1
ATOM 793 C C . LYS B 1 9 ? -4.902 -18.594 2.977 1 97.81 9 LYS B C 1
ATOM 795 O O . LYS B 1 9 ? -5.258 -18.422 4.145 1 97.81 9 LYS B O 1
ATOM 800 N N . PHE B 1 10 ? -3.975 -17.812 2.303 1 98.38 10 PHE B N 1
ATOM 801 C CA . PHE B 1 10 ? -3.279 -16.734 2.998 1 98.38 10 PHE B CA 1
ATOM 802 C C . PHE B 1 10 ? -3.443 -15.422 2.254 1 98.38 10 PHE B C 1
ATOM 804 O O . PHE B 1 10 ? -3.547 -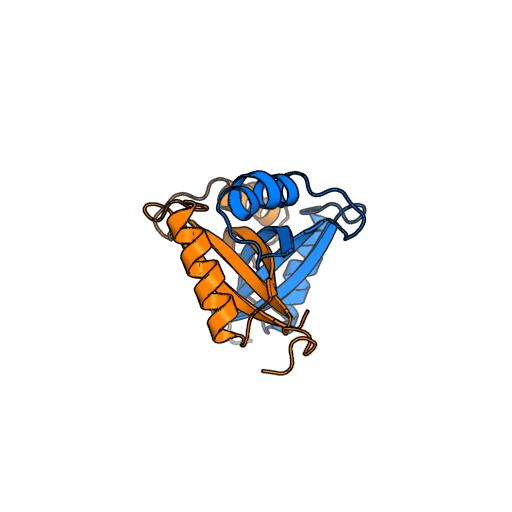15.406 1.024 1 98.38 10 PHE B O 1
ATOM 811 N N . VAL B 1 11 ? -3.539 -14.352 3.021 1 98.38 11 VAL B N 1
ATOM 812 C CA . VAL B 1 11 ? -3.488 -13.016 2.441 1 98.38 11 VAL B CA 1
ATOM 813 C C . VAL B 1 11 ? -2.041 -12.531 2.377 1 98.38 11 VAL B C 1
ATOM 815 O O . VAL B 1 11 ? -1.341 -12.516 3.393 1 98.38 11 VAL B O 1
ATOM 818 N N . VAL B 1 12 ? -1.614 -12.18 1.189 1 98.56 12 VAL B N 1
ATOM 819 C CA . VAL B 1 12 ? -0.257 -11.695 0.976 1 98.56 12 VAL B CA 1
ATOM 820 C C . VAL B 1 12 ? -0.301 -10.273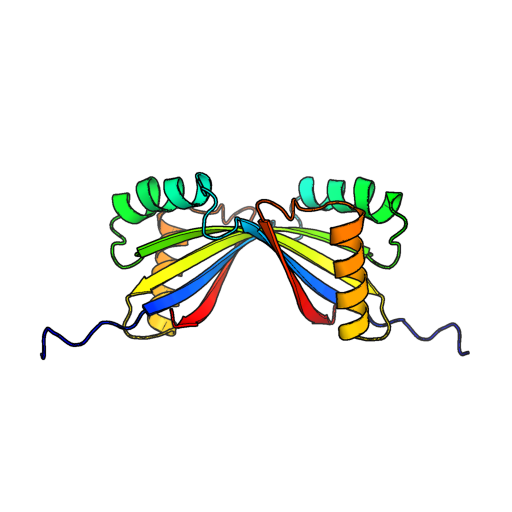 0.421 1 98.56 12 VAL B C 1
ATOM 822 O O . VAL B 1 12 ? -1.021 -10 -0.542 1 98.56 12 VAL B O 1
ATOM 825 N N . GLN B 1 13 ? 0.415 -9.438 1.039 1 98.38 13 GLN B N 1
ATOM 826 C CA . GLN B 1 13 ? 0.519 -8.055 0.583 1 98.38 13 GLN B CA 1
ATOM 827 C C . GLN B 1 13 ? 1.844 -7.809 -0.134 1 98.38 13 GLN B C 1
ATOM 829 O O . GLN B 1 13 ? 2.898 -8.25 0.333 1 98.38 13 GLN B O 1
ATOM 834 N N . VAL B 1 14 ? 1.694 -7.152 -1.214 1 98.56 14 VAL B N 1
ATOM 835 C CA . VAL B 1 14 ? 2.844 -6.711 -1.996 1 98.56 14 VAL B CA 1
ATOM 836 C C . VAL B 1 14 ? 2.904 -5.184 -2.01 1 98.56 14 VAL B C 1
ATOM 838 O O . VAL B 1 14 ? 1.943 -4.523 -2.41 1 98.56 14 VAL B O 1
ATOM 841 N N . VAL B 1 15 ? 3.973 -4.641 -1.595 1 98.5 15 VAL B N 1
ATOM 842 C CA . VAL B 1 15 ? 4.164 -3.195 -1.624 1 98.5 15 VAL B CA 1
ATOM 843 C C . VAL B 1 15 ? 5.297 -2.842 -2.586 1 98.5 15 VAL B C 1
ATOM 845 O O . VAL B 1 15 ? 6.406 -3.369 -2.471 1 98.5 15 VAL B O 1
ATOM 848 N N . ILE B 1 16 ? 4.949 -1.996 -3.473 1 98.31 16 ILE B N 1
ATOM 849 C CA . ILE B 1 16 ? 5.906 -1.526 -4.469 1 98.31 16 ILE B CA 1
ATOM 850 C C . ILE B 1 16 ? 6.141 -0.028 -4.293 1 98.31 16 ILE B C 1
ATOM 852 O O . ILE B 1 16 ? 5.234 0.78 -4.512 1 98.31 16 ILE B O 1
ATOM 856 N N . GLU B 1 17 ? 7.32 0.311 -3.967 1 98.12 17 GLU B N 1
ATOM 857 C CA . GLU B 1 17 ? 7.684 1.694 -3.67 1 98.12 17 GLU B CA 1
ATOM 858 C C . GLU B 1 17 ? 8.953 2.102 -4.402 1 98.12 17 GLU B C 1
ATOM 860 O O . GLU B 1 17 ? 9.906 1.323 -4.484 1 98.12 17 GLU B O 1
ATOM 865 N N . ASN B 1 18 ? 8.992 3.291 -4.832 1 98.12 18 ASN B N 1
ATOM 866 C CA . ASN B 1 18 ? 10.227 3.795 -5.426 1 98.12 18 ASN B CA 1
ATOM 867 C C . ASN B 1 18 ? 11.391 3.744 -4.438 1 98.12 18 ASN B C 1
ATOM 869 O O . ASN B 1 18 ? 11.219 4.039 -3.252 1 98.12 18 ASN B O 1
ATOM 873 N N . LYS B 1 19 ? 12.492 3.461 -5.012 1 97.62 19 LYS B N 1
ATOM 874 C CA . LYS B 1 19 ? 13.695 3.537 -4.188 1 97.62 19 LYS B CA 1
ATOM 875 C C . LYS B 1 19 ? 13.891 4.945 -3.637 1 97.62 19 LYS B C 1
ATOM 877 O O . LYS B 1 19 ? 13.438 5.922 -4.234 1 97.62 19 LYS B O 1
ATOM 882 N N . PRO B 1 20 ? 14.602 5.035 -2.498 1 95.69 20 PRO B N 1
ATOM 883 C CA . PRO B 1 20 ? 14.703 6.324 -1.812 1 95.69 20 PRO B CA 1
ATOM 884 C C . PRO B 1 20 ? 15.328 7.41 -2.686 1 95.69 20 PRO B C 1
ATOM 886 O O . PRO B 1 20 ? 15.047 8.594 -2.5 1 95.69 20 PRO B O 1
ATOM 889 N N . TYR B 1 21 ? 16.141 7.043 -3.584 1 96.5 21 TYR B N 1
ATOM 890 C CA . TYR B 1 21 ? 16.844 8.031 -4.387 1 96.5 21 TYR B CA 1
ATOM 891 C C . TYR B 1 21 ? 16.125 8.289 -5.703 1 96.5 21 TYR B C 1
ATOM 893 O O . TYR B 1 21 ? 16.609 9.062 -6.539 1 96.5 21 TYR B O 1
ATOM 901 N N . ILE B 1 22 ? 15.07 7.617 -5.957 1 97.38 22 ILE B N 1
ATOM 902 C CA . ILE B 1 22 ? 14.242 7.82 -7.137 1 97.38 22 ILE B CA 1
ATOM 903 C C . ILE B 1 22 ? 13.141 8.828 -6.824 1 97.38 22 ILE B C 1
ATOM 905 O O . ILE B 1 22 ? 12.5 8.758 -5.77 1 97.38 22 ILE B O 1
ATOM 909 N N . ASN B 1 23 ? 12.93 9.766 -7.758 1 96.06 23 ASN B N 1
ATOM 910 C CA . ASN B 1 23 ? 11.891 10.773 -7.586 1 96.06 23 ASN B CA 1
ATOM 911 C C . ASN B 1 23 ? 10.516 10.141 -7.426 1 96.06 23 ASN B C 1
ATOM 913 O O . ASN B 1 23 ? 10.203 9.148 -8.086 1 96.06 23 ASN B O 1
ATOM 917 N N . ASP B 1 24 ? 9.727 10.742 -6.551 1 97.81 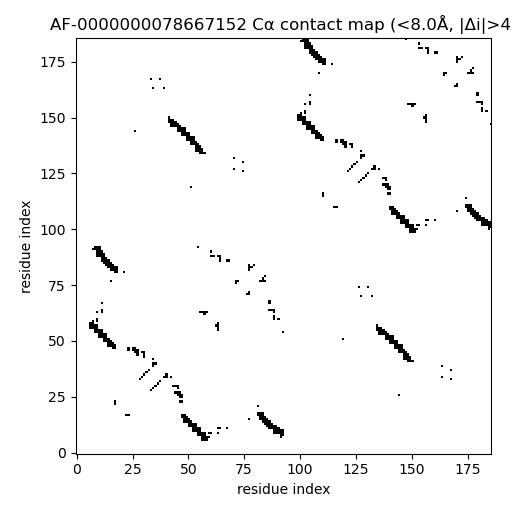24 ASP B N 1
ATOM 918 C CA . ASP B 1 24 ? 8.336 10.367 -6.301 1 97.81 24 ASP B CA 1
ATOM 919 C C . ASP B 1 24 ? 7.406 11.562 -6.477 1 97.81 24 ASP B C 1
ATOM 921 O O . ASP B 1 24 ? 6.922 12.133 -5.492 1 97.81 24 ASP B O 1
ATOM 925 N N . PRO B 1 25 ? 7.141 11.844 -7.738 1 97.62 25 PRO B N 1
ATOM 926 C CA . PRO B 1 25 ? 6.336 13.031 -8.016 1 97.62 25 PRO B CA 1
ATOM 927 C C . PRO B 1 25 ? 4.957 12.984 -7.363 1 97.62 25 PRO B C 1
ATOM 929 O O . PRO B 1 25 ? 4.465 14 -6.875 1 97.62 25 PRO B O 1
ATOM 932 N N . GLU B 1 26 ? 4.41 11.867 -7.305 1 96.75 26 GLU B N 1
ATOM 933 C CA . GLU B 1 26 ? 3.094 11.742 -6.684 1 96.75 26 GLU B CA 1
ATOM 934 C C . GLU B 1 26 ? 3.15 12.086 -5.199 1 96.75 26 GLU B C 1
ATOM 936 O O . GLU B 1 26 ? 2.398 12.945 -4.727 1 96.75 26 GLU B O 1
ATOM 941 N N . GLY B 1 27 ? 4.07 11.414 -4.441 1 97.56 27 GLY B N 1
ATOM 942 C CA . GLY B 1 27 ? 4.242 11.719 -3.027 1 97.56 27 GLY B CA 1
ATOM 943 C C . GLY B 1 27 ? 4.574 13.18 -2.768 1 97.56 27 GLY B C 1
ATOM 944 O O . GLY B 1 27 ? 4.039 13.781 -1.839 1 97.56 27 GLY B O 1
ATOM 945 N N . GLU B 1 28 ? 5.41 13.695 -3.645 1 96.75 28 GLU B N 1
ATOM 946 C CA . GLU B 1 28 ? 5.832 15.086 -3.5 1 96.75 28 GLU B CA 1
ATOM 947 C C . GLU B 1 28 ? 4.672 16.047 -3.738 1 96.75 28 GLU B C 1
ATOM 949 O O . GLU B 1 28 ? 4.52 17.031 -3.02 1 96.75 28 GLU B O 1
ATOM 954 N N . THR B 1 29 ? 3.904 15.797 -4.73 1 96.88 29 THR B N 1
ATOM 955 C CA . THR B 1 29 ? 2.746 16.625 -5.039 1 96.88 29 THR B CA 1
ATOM 956 C C . THR B 1 29 ? 1.744 16.609 -3.889 1 96.88 29 THR B C 1
ATOM 958 O O . THR B 1 29 ? 1.227 17.656 -3.486 1 96.88 29 THR B O 1
ATOM 961 N N . ILE B 1 30 ? 1.532 15.422 -3.352 1 96.38 30 ILE B N 1
ATOM 962 C CA . ILE B 1 30 ? 0.616 15.289 -2.225 1 96.38 30 ILE B CA 1
ATOM 963 C C . ILE B 1 30 ? 1.148 16.078 -1.03 1 96.38 30 ILE B C 1
ATOM 965 O O . ILE B 1 30 ? 0.402 16.812 -0.382 1 96.38 30 ILE B O 1
ATOM 969 N N . HIS B 1 31 ? 2.406 15.945 -0.765 1 97.25 31 HIS B N 1
ATOM 970 C CA . HIS B 1 31 ? 3.014 16.656 0.359 1 97.25 31 HIS B CA 1
ATOM 971 C C . HIS B 1 31 ? 2.887 18.156 0.198 1 97.25 31 HIS B C 1
ATOM 973 O O . HIS B 1 31 ? 2.4 18.844 1.099 1 97.25 31 HIS B O 1
ATOM 979 N N . ARG B 1 32 ? 3.258 18.594 -0.953 1 96.06 32 ARG B N 1
ATOM 980 C CA . ARG B 1 32 ? 3.309 20.031 -1.209 1 96.06 32 ARG B CA 1
ATOM 981 C C . ARG B 1 32 ? 1.906 20.625 -1.32 1 96.06 32 ARG B C 1
ATOM 983 O O . ARG B 1 32 ? 1.579 21.594 -0.639 1 96.06 32 ARG B O 1
ATOM 990 N N . ASP B 1 33 ? 1.071 20.047 -2.084 1 93.69 33 ASP B N 1
ATOM 991 C CA . ASP B 1 33 ? -0.175 20.672 -2.51 1 93.69 33 ASP B CA 1
ATOM 992 C C . ASP B 1 33 ? -1.293 20.406 -1.503 1 93.69 33 ASP B C 1
ATOM 994 O O . ASP B 1 33 ? -2.227 21.219 -1.383 1 93.69 33 ASP B O 1
ATOM 998 N N . LEU B 1 34 ? -1.121 19.297 -0.785 1 91.31 34 LEU B N 1
ATOM 999 C CA . LEU B 1 34 ? -2.209 18.984 0.135 1 91.31 34 LEU B CA 1
ATOM 1000 C C . LEU B 1 34 ? -1.758 19.141 1.584 1 91.31 34 LEU B C 1
ATOM 1002 O O . LEU B 1 34 ? -2.371 19.875 2.354 1 91.31 34 LEU B O 1
ATOM 1006 N N . VAL B 1 35 ? -0.707 18.609 1.89 1 94.75 35 VAL B N 1
ATOM 1007 C CA . VAL B 1 35 ? -0.264 18.594 3.281 1 94.75 35 VAL B CA 1
ATOM 1008 C C . VAL B 1 35 ? 0.168 20 3.699 1 94.75 35 VAL B C 1
ATOM 1010 O O . VAL B 1 35 ? -0.394 20.578 4.633 1 94.75 35 VAL B O 1
ATOM 1013 N N . VAL B 1 36 ? 1.102 20.547 2.934 1 94.62 36 VAL B N 1
ATOM 1014 C CA . VAL B 1 36 ? 1.664 21.844 3.285 1 94.62 36 VAL B CA 1
ATOM 1015 C C . VAL B 1 36 ? 0.603 22.922 3.119 1 94.62 36 VAL B C 1
ATOM 1017 O O . VAL B 1 36 ? 0.356 23.703 4.039 1 94.62 36 VAL B O 1
ATOM 1020 N N . LYS B 1 37 ? -0.027 22.875 2.01 1 93.75 37 LYS B N 1
ATOM 1021 C CA . LYS B 1 37 ? -1.048 23.891 1.751 1 93.75 37 LYS B CA 1
ATOM 1022 C C . LYS B 1 37 ? -2.225 23.75 2.713 1 93.75 37 LYS B C 1
ATOM 1024 O O . LYS B 1 37 ? -2.896 24.734 3.035 1 93.75 37 LYS B O 1
ATOM 1029 N N . GLY B 1 38 ? -2.449 22.547 3.18 1 93.31 38 GLY B N 1
ATOM 1030 C CA . GLY B 1 38 ? -3.533 22.281 4.109 1 93.31 38 GLY B CA 1
ATOM 1031 C C . GLY B 1 38 ? -3.189 22.641 5.547 1 93.31 38 GLY B C 1
ATOM 1032 O O . GLY B 1 38 ? -4.039 22.547 6.434 1 93.31 38 GLY B O 1
ATOM 1033 N N . GLY B 1 39 ? -1.906 22.938 5.805 1 94.25 39 GLY B N 1
ATOM 1034 C CA . GLY B 1 39 ? -1.497 23.406 7.121 1 94.25 39 GLY B CA 1
ATOM 1035 C C . GLY B 1 39 ? -1.015 22.281 8.023 1 94.25 39 GLY B C 1
ATOM 1036 O O . GLY B 1 39 ? -0.992 22.438 9.25 1 94.25 39 GLY B O 1
ATOM 1037 N N . TYR B 1 40 ? -0.723 21.188 7.512 1 95.5 40 TYR B N 1
ATOM 1038 C CA . TYR B 1 40 ? -0.242 20.047 8.297 1 95.5 40 TYR B CA 1
ATOM 1039 C C . TYR B 1 40 ? 1.281 20 8.312 1 95.5 40 TYR B C 1
ATOM 1041 O O . TYR B 1 40 ? 1.885 19.062 7.785 1 95.5 40 TYR B O 1
ATOM 1049 N N . SER B 1 41 ? 1.859 20.859 9.094 1 93.62 41 SER B N 1
ATOM 1050 C CA . SER B 1 41 ? 3.311 21 9.133 1 93.62 41 SER B CA 1
ATOM 1051 C C . SER B 1 41 ? 3.969 19.844 9.867 1 93.62 41 SER B C 1
ATOM 1053 O O . SER B 1 41 ? 5.164 19.594 9.695 1 93.62 41 SER B O 1
ATOM 1055 N N . ASN B 1 42 ? 3.219 19.188 10.641 1 95 42 ASN B N 1
ATOM 1056 C CA . ASN B 1 42 ? 3.76 18.062 11.414 1 95 42 ASN B CA 1
ATOM 1057 C C . ASN B 1 42 ? 3.988 16.844 10.539 1 95 42 ASN B C 1
ATOM 1059 O O . ASN B 1 42 ? 4.641 15.883 10.969 1 95 42 ASN B O 1
ATOM 1063 N N . VAL B 1 43 ? 3.426 16.859 9.32 1 97.38 43 VAL B N 1
ATOM 1064 C CA . VAL B 1 43 ? 3.713 15.812 8.352 1 97.38 43 VAL B CA 1
ATOM 1065 C C . VAL B 1 43 ? 4.902 16.219 7.488 1 97.38 43 VAL B C 1
ATOM 1067 O O . VAL B 1 43 ? 4.773 17.047 6.594 1 97.38 43 VAL B O 1
ATOM 1070 N N . GLN B 1 44 ? 5.969 15.617 7.621 1 96.94 44 GLN B N 1
ATOM 1071 C CA . GLN B 1 44 ? 7.25 16.125 7.133 1 96.94 44 GLN B CA 1
ATOM 1072 C C . GLN B 1 44 ? 7.57 15.562 5.75 1 96.94 44 GLN B C 1
ATOM 1074 O O . GLN B 1 44 ? 8.391 16.125 5.023 1 96.94 44 GLN B O 1
ATOM 1079 N N . SER B 1 45 ? 7.047 14.453 5.465 1 97.19 45 SER B N 1
ATOM 1080 C CA . SER B 1 45 ? 7.246 13.859 4.145 1 97.19 45 SER B CA 1
ATOM 1081 C C . SER B 1 45 ? 6.117 12.906 3.787 1 97.19 45 SER B C 1
ATOM 1083 O O . SER B 1 45 ? 5.43 12.391 4.672 1 97.19 45 SER B O 1
ATOM 1085 N N . VAL B 1 46 ? 5.918 12.703 2.51 1 98 46 VAL B N 1
ATOM 1086 C CA . VAL B 1 46 ? 4.977 11.734 1.952 1 98 46 VAL B CA 1
ATOM 1087 C C . VAL B 1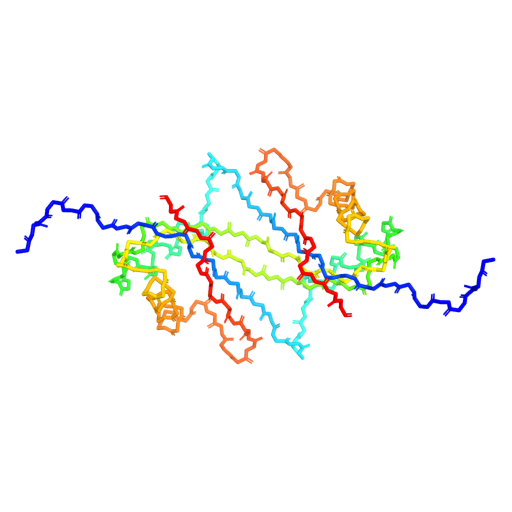 46 ? 5.648 10.945 0.829 1 98 46 VAL B C 1
ATOM 1089 O O . VAL B 1 46 ? 6.258 11.531 -0.07 1 98 46 VAL B O 1
ATOM 1092 N N . ARG B 1 47 ? 5.594 9.719 0.936 1 98.06 47 ARG B N 1
ATOM 1093 C CA . ARG B 1 47 ? 5.973 8.82 -0.154 1 98.06 47 ARG B CA 1
ATOM 1094 C C . ARG B 1 47 ? 4.781 8 -0.628 1 98.06 47 ARG B C 1
ATOM 1096 O O . ARG B 1 47 ? 3.922 7.625 0.173 1 98.06 47 ARG B O 1
ATOM 1103 N N . SER B 1 48 ? 4.723 7.75 -1.81 1 98.38 48 SER B N 1
ATOM 1104 C CA . SER B 1 48 ? 3.648 6.926 -2.354 1 98.38 48 SER B CA 1
ATOM 1105 C C . SER B 1 48 ? 4.145 5.527 -2.699 1 98.38 48 SER B C 1
ATOM 1107 O O . SER B 1 48 ? 5.332 5.328 -2.949 1 98.38 48 SER B O 1
ATOM 1109 N N . ALA B 1 49 ? 3.23 4.582 -2.678 1 98.44 49 ALA B N 1
ATOM 1110 C CA . ALA B 1 49 ? 3.488 3.201 -3.076 1 98.44 49 ALA B CA 1
ATOM 1111 C C . ALA B 1 49 ? 2.227 2.545 -3.627 1 98.44 49 ALA B C 1
ATOM 1113 O O . ALA B 1 49 ? 1.112 2.99 -3.344 1 98.44 49 ALA B O 1
ATOM 1114 N N . LYS B 1 50 ? 2.477 1.615 -4.418 1 97.81 50 LYS B N 1
ATOM 1115 C CA . LYS B 1 50 ? 1.4 0.719 -4.828 1 97.81 50 LYS B CA 1
ATOM 1116 C C . LYS B 1 50 ? 1.339 -0.515 -3.932 1 97.81 50 LYS B C 1
ATOM 1118 O O . LYS B 1 50 ? 2.375 -1.066 -3.555 1 97.81 50 LYS B O 1
ATOM 1123 N N . MET B 1 51 ? 0.133 -0.917 -3.652 1 98.5 51 MET B N 1
ATOM 1124 C CA . MET B 1 51 ? -0.045 -2.146 -2.885 1 98.5 51 MET B CA 1
ATOM 1125 C C . MET B 1 51 ? -0.968 -3.115 -3.615 1 98.5 51 MET B C 1
ATOM 1127 O O . MET B 1 51 ? -1.955 -2.699 -4.227 1 98.5 51 MET B O 1
ATOM 1131 N N . LEU B 1 52 ? -0.615 -4.305 -3.586 1 98.5 52 LEU B N 1
ATOM 1132 C CA . LEU B 1 52 ? -1.472 -5.395 -4.039 1 98.5 52 LEU B CA 1
ATOM 1133 C C . LEU B 1 52 ? -1.76 -6.367 -2.902 1 98.5 52 LEU B C 1
ATOM 1135 O O . LEU B 1 52 ? -0.847 -6.77 -2.176 1 98.5 52 LEU B O 1
ATOM 1139 N N . LYS B 1 53 ? -2.969 -6.742 -2.768 1 98.25 53 LYS B N 1
ATOM 1140 C CA . LYS B 1 53 ? -3.396 -7.785 -1.843 1 98.25 53 LYS B CA 1
ATOM 1141 C C . LYS B 1 53 ? -3.838 -9.039 -2.596 1 98.25 53 LYS B C 1
ATOM 1143 O O . LYS B 1 53 ? -4.73 -8.977 -3.445 1 98.25 53 LYS B O 1
ATOM 1148 N N . MET B 1 54 ? -3.277 -10.117 -2.211 1 98.38 54 MET B N 1
ATOM 1149 C CA . MET B 1 54 ? -3.557 -11.359 -2.93 1 98.38 54 MET B CA 1
ATOM 1150 C C . MET B 1 54 ? -4.008 -12.453 -1.971 1 98.38 54 MET B C 1
ATOM 1152 O O . MET B 1 54 ? -3.494 -12.555 -0.854 1 98.38 54 MET B O 1
ATOM 1156 N N . VAL B 1 55 ? -4.91 -13.219 -2.369 1 98.25 55 VAL B N 1
ATOM 1157 C CA . VAL B 1 55 ? -5.27 -14.453 -1.674 1 98.25 55 VAL B CA 1
ATOM 1158 C C . VAL B 1 55 ? -4.594 -15.641 -2.346 1 98.25 55 VAL B C 1
ATOM 1160 O O . VAL B 1 55 ? -4.801 -15.891 -3.535 1 98.25 55 VAL B O 1
ATOM 1163 N N . VAL B 1 56 ? -3.865 -16.375 -1.576 1 98.25 56 VAL B N 1
ATOM 1164 C CA . VAL B 1 56 ? -3.002 -17.422 -2.117 1 98.25 56 VAL B CA 1
ATOM 1165 C C . VAL B 1 56 ? -3.285 -18.75 -1.407 1 98.25 56 VAL B C 1
ATOM 1167 O O . VAL B 1 56 ? -3.244 -18.828 -0.177 1 98.25 56 VAL B O 1
ATOM 1170 N N . SER B 1 57 ? -3.596 -19.781 -2.137 1 97.75 57 SER B N 1
ATOM 1171 C CA . SER B 1 57 ? -3.652 -21.141 -1.6 1 97.75 57 SER B CA 1
ATOM 1172 C C . SER B 1 57 ? -2.258 -21.75 -1.474 1 97.75 57 SER B C 1
ATOM 1174 O O . SER B 1 57 ? -1.523 -21.844 -2.459 1 97.75 57 SER B O 1
ATOM 1176 N N . SER B 1 58 ? -1.888 -22.109 -0.309 1 96.94 58 SER B N 1
ATOM 1177 C CA . SER B 1 58 ? -0.544 -22.625 -0.088 1 96.94 58 SER B CA 1
ATOM 1178 C C . SER B 1 58 ? -0.47 -23.438 1.203 1 96.94 58 SER B C 1
ATOM 1180 O O . SER B 1 58 ? -1.411 -23.438 1.999 1 96.94 58 SER B O 1
ATOM 1182 N N . LYS B 1 59 ? 0.585 -24.094 1.391 1 95.62 59 LYS B N 1
ATOM 1183 C CA . LYS B 1 59 ? 0.732 -24.984 2.535 1 95.62 59 LYS B CA 1
ATOM 1184 C C . LYS B 1 59 ? 1.116 -24.219 3.793 1 95.62 59 LYS B C 1
ATOM 1186 O O . LYS B 1 59 ? 0.951 -24.703 4.91 1 95.62 59 LYS B O 1
ATOM 1191 N N . SER B 1 60 ? 1.701 -23.047 3.617 1 96.56 60 SER B N 1
ATOM 1192 C CA . SER B 1 60 ? 2.139 -22.234 4.75 1 96.56 60 SER B CA 1
ATOM 1193 C C . SER B 1 60 ? 2.268 -20.766 4.367 1 96.56 60 SER B C 1
ATOM 1195 O O . SER B 1 60 ? 2.23 -20.422 3.182 1 96.56 60 SER B O 1
ATOM 1197 N N . GLU B 1 61 ? 2.367 -19.938 5.383 1 96.94 61 GLU B N 1
ATOM 1198 C CA . GLU B 1 61 ? 2.586 -18.5 5.148 1 96.94 61 GLU B CA 1
ATOM 1199 C C . GLU B 1 61 ? 3.867 -18.266 4.352 1 96.94 61 GLU B C 1
ATOM 1201 O O . GLU B 1 61 ? 3.885 -17.453 3.422 1 96.94 61 GLU B O 1
ATOM 1206 N N . LYS B 1 62 ? 4.918 -18.969 4.773 1 97.56 62 LYS B N 1
ATOM 1207 C CA . LYS B 1 62 ? 6.211 -18.812 4.117 1 97.56 62 LYS B CA 1
ATOM 1208 C C . LYS B 1 62 ? 6.145 -19.25 2.658 1 97.56 62 LYS B C 1
ATOM 1210 O O . LYS B 1 62 ? 6.727 -18.594 1.784 1 97.56 62 LYS B O 1
ATOM 1215 N N . ASP B 1 63 ? 5.445 -20.312 2.479 1 97.56 63 ASP B N 1
ATOM 1216 C CA . ASP B 1 63 ? 5.273 -20.797 1.109 1 97.56 63 ASP B CA 1
ATOM 1217 C C . ASP B 1 63 ? 4.469 -19.797 0.276 1 97.56 63 ASP B C 1
ATOM 1219 O O . ASP B 1 63 ? 4.789 -19.547 -0.889 1 97.56 63 ASP B O 1
ATOM 1223 N N . ALA B 1 64 ? 3.4 -19.234 0.853 1 98 64 ALA B N 1
ATOM 1224 C CA . ALA B 1 64 ? 2.592 -18.219 0.169 1 98 64 ALA B CA 1
ATOM 1225 C C . ALA B 1 64 ? 3.439 -17.016 -0.234 1 98 64 ALA B C 1
ATOM 1227 O O . ALA B 1 64 ? 3.336 -16.531 -1.36 1 98 64 ALA B O 1
ATOM 1228 N N . GLU B 1 65 ? 4.266 -16.547 0.678 1 98.38 65 GLU B N 1
ATOM 1229 C CA . GLU B 1 65 ? 5.168 -15.43 0.393 1 98.38 65 GLU B CA 1
ATOM 1230 C C . GLU B 1 65 ? 6.125 -15.773 -0.744 1 98.38 65 GLU B C 1
ATOM 1232 O O . GLU B 1 65 ? 6.375 -14.945 -1.62 1 98.38 65 GLU B O 1
ATOM 1237 N N . ALA B 1 66 ? 6.668 -17 -0.695 1 97.81 66 ALA B N 1
ATOM 1238 C CA . ALA B 1 66 ? 7.613 -17.438 -1.724 1 97.81 66 ALA B CA 1
ATOM 1239 C C . ALA B 1 66 ? 6.953 -17.453 -3.102 1 97.81 66 ALA B C 1
ATOM 1241 O O . ALA B 1 66 ? 7.559 -17.031 -4.09 1 97.81 66 ALA B O 1
ATOM 1242 N N . ILE B 1 67 ? 5.773 -17.938 -3.17 1 96.62 67 ILE B N 1
ATOM 1243 C CA . ILE B 1 67 ? 5.023 -17.984 -4.418 1 96.62 67 ILE B CA 1
ATOM 1244 C C . ILE B 1 67 ? 4.848 -16.562 -4.973 1 96.62 67 ILE B C 1
ATOM 1246 O O . ILE B 1 67 ? 5.117 -16.312 -6.148 1 96.62 67 ILE B O 1
ATOM 1250 N N . VAL B 1 68 ? 4.441 -15.648 -4.145 1 97.81 68 VAL B N 1
ATOM 1251 C CA . VAL B 1 68 ? 4.152 -14.281 -4.566 1 97.81 68 VAL B CA 1
ATOM 1252 C C . VAL B 1 68 ? 5.453 -13.578 -4.938 1 97.81 68 VAL B C 1
ATOM 1254 O O . VAL B 1 68 ? 5.488 -12.797 -5.895 1 97.81 68 VAL B O 1
ATOM 1257 N N . LYS B 1 69 ? 6.539 -13.805 -4.199 1 97 69 LYS B N 1
ATOM 1258 C CA . LYS B 1 69 ? 7.836 -13.234 -4.555 1 97 69 LYS B CA 1
ATOM 1259 C C . LYS B 1 69 ? 8.258 -13.672 -5.957 1 97 69 LYS B C 1
ATOM 1261 O O . LYS B 1 69 ? 8.688 -12.852 -6.77 1 97 69 LYS B O 1
ATOM 1266 N N . LYS B 1 70 ? 8.117 -14.914 -6.137 1 95.62 70 LYS B N 1
ATOM 1267 C CA . LYS B 1 70 ? 8.469 -15.461 -7.441 1 95.62 70 LYS B CA 1
ATOM 1268 C C . LYS B 1 70 ? 7.617 -14.836 -8.547 1 95.62 70 LYS B C 1
ATOM 1270 O O . LYS B 1 70 ? 8.141 -14.445 -9.594 1 95.62 70 LYS B O 1
ATOM 1275 N N . LEU B 1 71 ? 6.352 -14.812 -8.258 1 95.44 71 LEU B N 1
ATOM 1276 C CA . LEU B 1 71 ? 5.398 -14.211 -9.188 1 95.44 71 LEU B CA 1
ATOM 1277 C C . LEU B 1 71 ? 5.805 -12.781 -9.531 1 95.44 71 LEU B C 1
ATOM 1279 O O . LEU B 1 71 ? 5.816 -12.398 -10.703 1 95.44 71 LEU B O 1
ATOM 1283 N N . CYS B 1 72 ? 6.094 -11.938 -8.562 1 95.88 72 CYS B N 1
ATOM 1284 C CA . CYS B 1 72 ? 6.449 -10.539 -8.758 1 95.88 72 CYS B CA 1
ATOM 1285 C C . CYS B 1 72 ? 7.699 -10.406 -9.617 1 95.88 72 CYS B C 1
ATOM 1287 O O . CYS B 1 72 ? 7.773 -9.523 -10.477 1 95.88 72 CYS B O 1
ATOM 1289 N N . GLU B 1 73 ? 8.633 -11.258 -9.414 1 93.56 73 GLU B N 1
ATOM 1290 C CA . GLU B 1 73 ? 9.891 -11.227 -10.148 1 93.56 73 GLU B CA 1
ATOM 1291 C C . GLU B 1 73 ? 9.703 -11.68 -11.594 1 93.56 73 GLU B C 1
ATOM 1293 O O . GLU B 1 73 ? 10.203 -11.039 -12.523 1 93.56 73 GLU B O 1
ATOM 1298 N N . GLU B 1 74 ? 8.992 -12.719 -11.773 1 93.62 74 GLU B N 1
ATOM 1299 C CA . GLU B 1 74 ? 8.844 -13.336 -13.086 1 93.62 74 GLU B CA 1
ATOM 1300 C C . GLU B 1 74 ? 7.941 -12.5 -13.992 1 93.62 74 GLU B C 1
ATOM 1302 O O . GLU B 1 74 ? 8.172 -12.414 -15.203 1 93.62 74 GLU B O 1
ATOM 1307 N N . LEU B 1 75 ? 6.93 -11.969 -13.391 1 90.88 75 LEU B N 1
ATOM 1308 C CA . LEU B 1 75 ? 5.941 -11.25 -14.188 1 90.88 75 LEU B CA 1
ATOM 1309 C C . LEU B 1 75 ? 6.273 -9.766 -14.258 1 90.88 75 LEU B C 1
ATOM 1311 O O . LEU B 1 75 ? 5.512 -8.984 -14.828 1 90.88 75 LEU B O 1
ATOM 1315 N N . ARG B 1 76 ? 7.355 -9.375 -13.672 1 91.06 76 ARG B N 1
ATOM 1316 C CA . ARG B 1 76 ? 7.871 -8.016 -13.695 1 91.06 76 ARG B CA 1
ATOM 1317 C C . ARG B 1 76 ? 6.801 -7.016 -13.273 1 91.06 76 ARG B C 1
ATOM 1319 O O . ARG B 1 76 ? 6.594 -5.996 -13.938 1 91.06 76 ARG B O 1
ATOM 1326 N N . ILE B 1 77 ? 6.105 -7.355 -12.148 1 92.19 77 ILE B N 1
ATOM 1327 C CA . ILE B 1 77 ? 5.055 -6.512 -11.586 1 92.19 77 ILE B CA 1
ATOM 1328 C C . ILE B 1 77 ? 5.637 -5.164 -11.18 1 92.19 77 ILE B C 1
ATOM 1330 O O . ILE B 1 77 ? 4.91 -4.176 -11.055 1 92.19 77 ILE B O 1
ATOM 1334 N N . PHE B 1 78 ? 6.926 -5.137 -10.992 1 94 78 PHE B N 1
ATOM 1335 C CA . PHE B 1 78 ? 7.645 -3.918 -10.641 1 94 78 PHE B CA 1
ATOM 1336 C C . PHE B 1 78 ? 8.984 -3.844 -11.359 1 94 78 PHE B C 1
ATOM 1338 O O . PHE B 1 78 ? 9.445 -4.84 -11.922 1 94 78 PHE B O 1
ATOM 1345 N N . ASN B 1 79 ? 9.523 -2.73 -11.367 1 95.56 79 ASN B N 1
ATOM 1346 C CA . ASN B 1 79 ? 10.852 -2.523 -11.938 1 95.56 79 ASN B CA 1
ATOM 1347 C C . ASN B 1 79 ? 11.914 -2.447 -10.852 1 95.56 79 ASN B C 1
ATOM 1349 O O . ASN B 1 79 ? 12.039 -1.43 -10.164 1 95.56 79 ASN B O 1
ATOM 1353 N N . PRO B 1 80 ? 12.773 -3.486 -10.711 1 95.5 80 PRO B N 1
ATOM 1354 C CA . PRO B 1 80 ? 13.727 -3.555 -9.602 1 95.5 80 PRO B CA 1
ATOM 1355 C C . PRO B 1 80 ? 14.805 -2.473 -9.688 1 95.5 80 PRO B C 1
ATOM 1357 O O . PRO B 1 80 ? 15.516 -2.234 -8.711 1 95.5 80 PRO B O 1
ATOM 1360 N N . VAL B 1 81 ? 14.914 -1.829 -10.805 1 95.62 81 VAL B N 1
ATOM 1361 C CA . VAL B 1 81 ? 15.906 -0.772 -10.945 1 95.62 81 VAL B CA 1
ATOM 1362 C C . VAL B 1 81 ? 15.438 0.48 -10.211 1 95.62 81 VAL B C 1
ATOM 1364 O O . VAL B 1 81 ? 16.25 1.184 -9.594 1 95.62 81 VAL B O 1
ATOM 1367 N N . VAL B 1 82 ? 14.148 0.715 -10.172 1 96.62 82 VAL B N 1
ATOM 1368 C CA . VAL B 1 82 ? 13.68 1.981 -9.617 1 96.62 82 VAL B CA 1
ATOM 1369 C C . VAL B 1 82 ? 12.836 1.723 -8.375 1 96.62 82 VAL B C 1
ATOM 1371 O O . VAL B 1 82 ? 12.57 2.641 -7.598 1 96.62 82 VAL B O 1
ATOM 1374 N N . SER B 1 83 ? 12.43 0.463 -8.188 1 97.75 83 SER B N 1
ATOM 1375 C CA . SER B 1 83 ? 11.453 0.2 -7.137 1 97.75 83 SER B CA 1
ATOM 1376 C C . SER B 1 83 ? 11.93 -0.91 -6.203 1 97.75 83 SER B C 1
ATOM 1378 O O . SER B 1 83 ? 12.672 -1.806 -6.625 1 97.75 83 SER B O 1
ATOM 1380 N N . ASN B 1 84 ? 11.539 -0.781 -5.004 1 97.44 84 ASN B N 1
ATOM 1381 C CA . ASN B 1 84 ? 11.586 -1.883 -4.051 1 97.44 84 ASN B CA 1
ATOM 1382 C C . ASN B 1 84 ? 10.234 -2.592 -3.949 1 97.44 84 ASN B C 1
ATOM 1384 O O . ASN B 1 84 ? 9.188 -1.959 -4.078 1 97.44 84 ASN B O 1
ATOM 1388 N N . CYS B 1 85 ? 10.336 -3.838 -3.758 1 98 85 CYS B N 1
ATOM 1389 C CA . CYS B 1 85 ? 9.141 -4.66 -3.594 1 98 85 CYS B CA 1
ATOM 1390 C C . CYS B 1 85 ? 9.211 -5.477 -2.311 1 98 85 CYS B C 1
ATOM 1392 O O . CYS B 1 85 ? 10.172 -6.219 -2.096 1 98 85 CYS B O 1
ATOM 1394 N N . THR B 1 86 ? 8.266 -5.309 -1.47 1 97.75 86 THR B N 1
ATOM 1395 C CA . THR B 1 86 ? 8.156 -6.082 -0.236 1 97.75 86 THR B CA 1
ATOM 1396 C C . THR B 1 86 ? 6.941 -7.004 -0.279 1 97.75 86 THR B C 1
ATOM 1398 O O . THR B 1 86 ? 5.859 -6.598 -0.712 1 97.75 86 THR B O 1
ATOM 1401 N N . VAL B 1 87 ? 7.164 -8.219 0.124 1 98.38 87 VAL B N 1
ATOM 1402 C CA . VAL B 1 87 ? 6.113 -9.227 0.132 1 98.38 87 VAL B CA 1
ATOM 1403 C C . VAL B 1 87 ? 5.938 -9.781 1.544 1 98.38 87 VAL B C 1
ATOM 1405 O O . VAL B 1 87 ? 6.891 -10.281 2.145 1 98.38 87 VAL B O 1
ATOM 1408 N N . LYS B 1 88 ? 4.758 -9.68 2.014 1 97.81 88 LYS B N 1
ATOM 1409 C CA . LYS B 1 88 ? 4.492 -10.148 3.369 1 97.81 88 LYS B CA 1
ATOM 1410 C C . LYS B 1 88 ? 3.133 -10.836 3.457 1 97.81 88 LYS B C 1
ATOM 1412 O O . LYS B 1 88 ? 2.131 -10.305 2.977 1 97.81 88 LYS B O 1
ATOM 1417 N N . ALA B 1 89 ? 3.123 -11.992 4.129 1 98.12 89 ALA B N 1
ATOM 1418 C CA . ALA B 1 89 ? 1.845 -12.594 4.504 1 98.12 89 ALA B CA 1
ATOM 1419 C C . ALA B 1 89 ? 1.243 -11.891 5.715 1 98.12 89 ALA B C 1
ATOM 1421 O O . ALA B 1 89 ? 1.931 -11.664 6.715 1 98.12 89 ALA B O 1
ATOM 1422 N N . THR B 1 90 ? -0.009 -11.523 5.648 1 94.88 90 THR B N 1
ATOM 1423 C CA . THR B 1 90 ? -0.585 -10.68 6.688 1 94.88 90 THR B CA 1
ATOM 1424 C C . THR B 1 90 ? -1.713 -11.406 7.414 1 94.88 90 THR B C 1
ATOM 1426 O O . THR B 1 90 ? -2.404 -10.82 8.25 1 94.88 90 THR B O 1
ATOM 1429 N N . GLY B 1 91 ? -1.927 -12.586 7.098 1 92.25 91 GLY B N 1
ATOM 1430 C CA . GLY B 1 91 ? -2.947 -13.383 7.762 1 92.25 91 GLY B CA 1
ATOM 1431 C C . GLY B 1 91 ? -3.57 -14.43 6.859 1 92.25 91 GLY B C 1
ATOM 1432 O O . GLY B 1 91 ? -3.057 -14.703 5.773 1 92.25 91 GLY B O 1
ATOM 1433 N N . THR B 1 92 ? -4.543 -15.133 7.418 1 92.5 92 THR B N 1
ATOM 1434 C CA . THR B 1 92 ? -5.289 -16.141 6.664 1 92.5 92 THR B CA 1
ATOM 1435 C C . THR B 1 92 ? -6.562 -15.531 6.074 1 92.5 92 THR B C 1
ATOM 1437 O O . THR B 1 92 ? -7.145 -14.609 6.656 1 92.5 92 THR B O 1
ATOM 1440 N N . ALA B 1 93 ? -6.77 -16.109 4.91 1 88.31 93 ALA B N 1
ATOM 1441 C CA . ALA B 1 93 ? -7.988 -15.641 4.254 1 88.31 93 ALA B CA 1
ATOM 1442 C C . ALA B 1 93 ? -9.203 -16.438 4.715 1 88.31 93 ALA B C 1
ATOM 1444 O O . ALA B 1 93 ? -9.078 -17.609 5.09 1 88.31 93 ALA B O 1
#

Nearest PDB structures (foldseek):
  2zw2-assembly1_B  TM=9.606E-01  e=2.783E-07  Sulfurisphaera tokodaii
  1vq3-assembly1_C  TM=9.047E-01  e=7.016E-06  Thermotoga maritima MSB8
  2yx5-assembly1_A  TM=8.959E-01  e=3.192E-05  Methanocaldococcus jannaschii
  1t4a-assembly1_A  TM=8.001E-01  e=1.551E-04  Bacillus subtilis
  2dgb-assembly1_D  TM=7.946E-01  e=1.656E-04  Thermus thermophilus

Radius of gyration: 18.56 Å; Cα contacts (8 Å, |Δi|>4): 357; chains: 2; bounding box: 35×62×47 Å

Secondary structure (DSSP, 8-state):
--TTSPPPEEEEEEEEEE-TTS--HHHHHIIIIIIITTT-TTEEEEEEEEEEEEEEE-SSHHHHHHHHHHHHHHTTSS-TTTEEEEEEEEEE-/--TTSPPPEEEEEEEEEE-TTS--HHHHHIIIIIIITTT-TTEEEEEEEEEEEEEEE-SSHHHHHHHHHHHHHHTTSS-TTTEEEEEEEEEE-